Protein 4YXZ (pdb70)

Secondary structure (DSSP, 8-state):
--HHHHHHHHHHHHHHTS-HHHHHHHHHHTT--HHHHHHHHHHHHHHT--HHHHHHHHHHHT--HHHHHHHHHHHHHHT--HHHHHHHHHTTT--HHHHHHHHHHHHHHT--HHHHHHHHHHHT--HHHHHHHHHHHHHHT--HHHHHHHHHHTT--HHHHHHHHHHHHHHT--HHHHHHHHHHTT--HHHHHHHHHHHHHHT--HHHHHHHHHHTT--HHHHHHHHHHHHHHTS-HHHHHHHHHHTT--HHHHHHHHHHHHHHT--HHHHHHHHHH-

Nearest PDB structures (foldseek):
  4yxz-assembly1_A  TM=1.004E+00  e=2.578E-33  synthetic construct
  5byo-assembly2_B  TM=6.132E-01  e=1.258E-27  synthetic construct

Radius of gyration: 21.31 Å; Cα contacts (8 Å, |Δi|>4): 414; chains: 1; bounding box: 18×57×57 Å

Foldseek 3Di:
DALLLLLLLLLLCLLQVHASVVSVVVCVVLVHDSNQSNLLSLLQNLQVHHSVVSSVVCVVVVHGSNLSSLLSLLCNLQVHHSVVSVVVCVVVVHDSNLSNLLSLLCNLQVHHSVVLVVVCVVVVHGSNLSSLLSQLCNLQVHHSVVSVVVCVVVVHDSNLSSLLSLLCSLQVHHSVVLVVVCVVVPHDSNLSSLLSLLCSLQVHHSVVSVVVCVVVVHDSNLSSLLSLLCSLQVHHSVVLVVVCVVVVHDSNSSNSLSSSCNSNVHHSVVSVVVVVVD

Solvent-accessible surface area: 13073 Å² total; per-residue (Å²): 68,67,12,73,61,3,17,70,0,0,31,0,3,120,64,32,69,41,57,23,113,101,0,65,60,31,8,76,126,22,70,17,71,18,58,65,0,16,17,0,0,35,0,4,122,40,30,74,50,78,12,52,97,1,76,58,38,5,83,125,54,66,40,71,13,92,52,1,15,45,0,0,58,0,3,110,60,29,69,45,77,20,101,92,1,66,62,45,11,75,81,40,73,34,69,17,96,58,2,22,18,0,0,14,0,2,136,64,32,70,46,76,12,63,95,2,71,59,30,5,86,105,38,66,34,72,14,95,53,3,32,41,0,0,37,1,3,117,43,36,70,54,67,6,79,91,1,65,128,51,3,118,88,82,73,29,68,19,84,70,2,18,16,4,0,24,0,2,116,55,36,67,61,53,15,67,101,2,96,60,34,1,111,83,39,67,27,63,10,97,58,2,16,21,0,0,43,1,4,111,43,38,72,49,72,6,81,92,1,69,124,38,3,116,131,73,70,42,66,17,94,48,1,19,23,2,0,33,0,3,121,64,25,70,47,74,8,92,101,0,84,80,22,2,119,96,32,70,27,70,8,79,56,0,17,36,0,0,43,0,3,112,48,34,68,55,79,8,78,94,2,53,138,52,4,126,88,67

Structure (mmCIF, N/CA/C/O backbone):
data_4YXZ
#
_entry.id   4YXZ
#
_cell.length_a   41.736
_cell.length_b   72.019
_cell.length_c   86.186
_cell.angle_alpha   90.000
_cell.angle_beta   90.000
_cell.angle_gamma   90.000
#
_symmetry.space_group_name_H-M   'P 21 21 21'
#
loop_
_atom_site.group_PDB
_atom_site.id
_atom_site.type_symbol
_atom_site.label_atom_id
_atom_site.label_alt_id
_atom_site.label_comp_id
_atom_site.label_asym_id
_atom_site.label_entity_id
_atom_site.label_seq_id
_atom_site.pdbx_PDB_ins_code
_atom_site.Cartn_x
_atom_site.Cartn_y
_atom_site.Cartn_z
_atom_site.occupancy
_atom_site.B_iso_or_equiv
_atom_site.auth_seq_id
_atom_site.auth_comp_id
_atom_site.auth_asym_id
_atom_site.auth_atom_id
_atom_site.pdbx_PDB_model_num
ATOM 1 N N . ILE A 1 8 ? -14.936 -3.434 11.568 1.00 29.72 8 ILE A N 1
ATOM 2 C CA . ILE A 1 8 ? -15.124 -2.025 11.203 1.00 31.25 8 ILE A CA 1
ATOM 3 C C . ILE A 1 8 ? -15.095 -1.812 9.689 1.00 27.76 8 ILE A C 1
ATOM 4 O O . ILE A 1 8 ? -14.485 -2.590 8.965 1.00 31.27 8 ILE A O 1
ATOM 9 N N . SER A 1 9 ? -15.758 -0.755 9.215 1.00 27.34 9 SER A N 1
ATOM 10 C CA . SER A 1 9 ? -15.831 -0.461 7.768 1.00 28.14 9 SER A CA 1
ATOM 11 C C . SER A 1 9 ? -14.548 0.153 7.262 1.00 26.80 9 SER A C 1
ATOM 12 O O . SER A 1 9 ? -13.756 0.657 8.050 1.00 27.60 9 SER A O 1
ATOM 15 N N . VAL A 1 10 ? -14.350 0.128 5.949 1.00 24.37 10 VAL A N 1
ATOM 16 C CA . VAL A 1 10 ? -13.131 0.666 5.352 1.00 26.82 10 VAL A CA 1
ATOM 17 C C . VAL A 1 10 ? -12.989 2.180 5.585 1.00 30.23 10 VAL A C 1
ATOM 18 O O . VAL A 1 10 ? -11.884 2.689 5.810 1.00 31.62 10 VAL A O 1
ATOM 22 N N . GLU A 1 11 ? -14.111 2.891 5.554 1.00 31.64 11 GLU A N 1
ATOM 23 C CA . GLU A 1 11 ? -14.141 4.318 5.889 1.00 36.43 11 GLU A CA 1
ATOM 24 C C . GLU A 1 11 ? -13.573 4.561 7.308 1.00 28.41 11 GLU A C 1
ATOM 25 O O . GLU A 1 11 ? -12.677 5.393 7.511 1.00 26.06 11 GLU A O 1
ATOM 31 N N . GLU A 1 12 ? -14.104 3.820 8.273 1.00 25.66 12 GLU A N 1
ATOM 32 C CA . GLU A 1 12 ? -13.554 3.771 9.624 1.00 27.25 12 GLU A CA 1
ATOM 33 C C . GLU A 1 12 ? -12.051 3.526 9.656 1.00 21.78 12 GLU A C 1
ATOM 34 O O . GLU A 1 12 ? -11.306 4.238 10.324 1.00 24.44 12 GLU A O 1
ATOM 40 N N . LEU A 1 13 ? -11.615 2.493 8.955 1.00 22.37 13 LEU A N 1
ATOM 41 C CA . LEU A 1 13 ? -10.212 2.139 8.955 1.00 26.37 13 LEU A CA 1
ATOM 42 C C . LEU A 1 13 ? -9.376 3.310 8.473 1.00 24.59 13 LEU A C 1
ATOM 43 O O . LEU A 1 13 ? -8.305 3.587 9.013 1.00 20.97 13 LEU A O 1
ATOM 48 N N . LEU A 1 14 ? -9.900 4.009 7.474 1.00 21.65 14 LEU A N 1
ATOM 49 C CA . LEU A 1 14 ? -9.231 5.179 6.945 1.00 22.60 14 LEU A CA 1
ATOM 50 C C . LEU A 1 14 ? -9.109 6.262 8.014 1.00 23.58 14 LEU A C 1
ATOM 51 O O . LEU A 1 14 ? -8.019 6.740 8.273 1.00 25.10 14 LEU A O 1
ATOM 56 N N . LYS A 1 15 ? -10.227 6.653 8.614 1.00 22.49 15 LYS A N 1
ATOM 57 C CA . LYS A 1 15 ? -10.212 7.661 9.667 1.00 24.74 15 LYS A CA 1
ATOM 58 C C . LYS A 1 15 ? -9.172 7.301 10.733 1.00 27.99 15 LYS A C 1
ATOM 59 O O . LYS A 1 15 ? -8.358 8.120 11.152 1.00 24.74 15 LYS A O 1
ATOM 65 N N . LEU A 1 16 ? -9.215 6.043 11.148 1.00 28.31 16 LEU A N 1
ATOM 66 C CA . LEU A 1 16 ? -8.337 5.524 12.175 1.00 26.38 16 LEU A CA 1
ATOM 67 C C . LEU A 1 16 ? -6.877 5.701 11.768 1.00 26.20 16 LEU A C 1
ATOM 68 O O . LEU A 1 16 ? -6.127 6.373 12.458 1.00 27.93 16 LEU A O 1
ATOM 73 N N . ALA A 1 17 ? -6.495 5.113 10.639 1.00 20.72 17 ALA A N 1
ATOM 74 C CA . ALA A 1 17 ? -5.178 5.325 10.045 1.00 23.94 17 ALA A CA 1
ATOM 75 C C . ALA A 1 17 ? -4.752 6.801 9.960 1.00 27.06 17 ALA A C 1
ATOM 76 O O . ALA A 1 17 ? -3.652 7.149 10.395 1.00 31.82 17 ALA A O 1
ATOM 78 N N . LYS A 1 18 ? -5.594 7.672 9.409 1.00 20.44 18 LYS A N 1
ATOM 79 C CA . LYS A 1 18 ? -5.202 9.068 9.302 1.00 27.86 18 LYS A CA 1
ATOM 80 C C . LYS A 1 18 ? -4.964 9.656 10.703 1.00 26.55 18 LYS A C 1
ATOM 81 O O . LYS A 1 18 ? -4.050 10.449 10.913 1.00 27.82 18 LYS A O 1
ATOM 85 N N . ALA A 1 19 ? -5.752 9.216 11.671 1.00 22.64 19 ALA A N 1
ATOM 86 C CA . ALA A 1 19 ? -5.599 9.717 13.027 1.00 32.76 19 ALA A CA 1
ATOM 87 C C . ALA A 1 19 ? -4.300 9.204 13.666 1.00 32.92 19 ALA A C 1
ATOM 88 O O . ALA A 1 19 ? -3.634 9.939 14.375 1.00 27.98 19 ALA A O 1
ATOM 90 N N . ALA A 1 20 ? -3.945 7.950 13.402 1.00 30.87 20 ALA A N 1
ATOM 91 C CA . ALA A 1 20 ? -2.689 7.387 13.876 1.00 27.25 20 ALA A CA 1
ATOM 92 C C . ALA A 1 20 ? -1.550 8.226 13.342 1.00 30.15 20 ALA A C 1
ATOM 93 O O . ALA A 1 20 ? -0.701 8.715 14.097 1.00 32.92 20 ALA A O 1
ATOM 95 N N . TYR A 1 21 ? -1.558 8.384 12.024 1.00 27.62 21 TYR A N 1
ATOM 96 C CA . TYR A 1 21 ? -0.538 9.122 11.313 1.00 27.09 21 TYR A CA 1
ATOM 97 C C . TYR A 1 21 ? -0.355 10.513 11.934 1.00 34.18 21 TYR A C 1
ATOM 98 O O . TYR A 1 21 ? 0.745 10.854 12.363 1.00 32.85 21 TYR A O 1
ATOM 107 N N . TYR A 1 22 ? -1.430 11.299 12.025 1.00 34.02 22 TYR A N 1
ATOM 108 C CA . TYR A 1 22 ? -1.317 12.658 12.582 1.00 33.37 22 TYR A CA 1
ATOM 109 C C . TYR A 1 22 ? -1.011 12.705 14.089 1.00 35.18 22 TYR A C 1
ATOM 110 O O . TYR A 1 22 ? -0.378 13.650 14.575 1.00 33.06 22 TYR A O 1
ATOM 119 N N . SER A 1 23 ? -1.478 11.695 14.817 1.00 30.70 23 SER A N 1
ATOM 120 C CA . SER A 1 23 ? -1.221 11.557 16.241 1.00 27.56 23 SER A CA 1
ATOM 121 C C . SER A 1 23 ? 0.235 11.252 16.494 1.00 34.81 23 SER A C 1
ATOM 122 O O . SER A 1 23 ? 0.824 11.731 17.460 1.00 33.96 23 SER A O 1
ATOM 125 N N . GLY A 1 24 ? 0.803 10.410 15.639 1.00 30.51 24 GLY A N 1
ATOM 126 C CA . GLY A 1 24 ? 2.137 9.903 15.880 1.00 33.43 24 GLY A CA 1
ATOM 127 C C . GLY A 1 24 ? 2.098 8.572 16.601 1.00 34.11 24 GLY A C 1
ATOM 128 O O . GLY A 1 24 ? 3.054 8.189 17.264 1.00 40.02 24 GLY A O 1
ATOM 129 N N . THR A 1 25 ? 0.994 7.847 16.440 1.00 34.41 25 THR A N 1
ATOM 130 C CA . THR A 1 25 ? 0.789 6.606 17.172 1.00 30.33 25 THR A CA 1
ATOM 131 C C . THR A 1 25 ? 0.573 5.406 16.266 1.00 30.39 25 THR A C 1
ATOM 132 O O . THR A 1 25 ? 0.276 5.550 15.076 1.00 35.64 25 THR A O 1
ATOM 136 N N . THR A 1 26 ? 0.741 4.226 16.848 1.00 29.83 26 THR A N 1
ATOM 137 C CA . THR A 1 26 ? 0.229 2.985 16.282 1.00 36.12 26 THR A CA 1
ATOM 138 C C . THR A 1 26 ? -1.281 3.086 16.169 1.00 30.94 26 THR A C 1
ATOM 139 O O . THR A 1 26 ? -1.906 3.792 16.954 1.00 32.15 26 THR A O 1
ATOM 141 N N . VAL A 1 27 ? -1.858 2.390 15.193 1.00 30.87 27 VAL A N 1
ATOM 142 C CA . VAL A 1 27 ? -3.313 2.305 15.051 1.00 31.94 27 VAL A CA 1
ATOM 143 C C . VAL A 1 27 ? -3.982 1.888 16.369 1.00 34.01 27 VAL A C 1
ATOM 144 O O . VAL A 1 27 ? -4.948 2.510 16.843 1.00 32.52 27 VAL A O 1
ATOM 148 N N . GLU A 1 28 ? -3.440 0.827 16.959 1.00 41.21 28 GLU A N 1
ATOM 149 C CA . GLU A 1 28 ? -3.894 0.334 18.256 1.00 40.67 28 GLU A CA 1
ATOM 150 C C . GLU A 1 28 ? -3.888 1.459 19.289 1.00 39.41 28 GLU A C 1
ATOM 151 O O . GLU A 1 28 ? -4.858 1.673 20.040 1.00 37.66 28 GLU A O 1
ATOM 157 N N . GLU A 1 29 ? -2.780 2.188 19.307 1.00 35.22 29 GLU A N 1
ATOM 158 C CA . GLU A 1 29 ? -2.612 3.246 20.273 1.00 37.95 29 GLU A CA 1
ATOM 159 C C . GLU A 1 29 ? -3.569 4.383 19.985 1.00 35.62 29 GLU A C 1
ATOM 160 O O . GLU A 1 29 ? -4.043 5.026 20.907 1.00 36.62 29 GLU A O 1
ATOM 166 N N . ALA A 1 30 ? -3.871 4.612 18.713 1.00 31.38 30 ALA A N 1
ATOM 167 C CA . ALA A 1 30 ? -4.887 5.588 18.347 1.00 30.65 30 ALA A CA 1
ATOM 168 C C . ALA A 1 30 ? -6.215 5.221 19.013 1.00 36.09 30 ALA A C 1
ATOM 169 O O . ALA A 1 30 ? -6.907 6.076 19.593 1.00 29.16 30 ALA A O 1
ATOM 171 N N . TYR A 1 31 ? -6.571 3.941 18.942 1.00 37.20 31 TYR A N 1
ATOM 172 C CA . TYR A 1 31 ? -7.796 3.502 19.606 1.00 36.92 31 TYR A CA 1
ATOM 173 C C . TYR A 1 31 ? -7.735 3.774 21.118 1.00 35.75 31 TYR A C 1
ATOM 174 O O . TYR A 1 31 ? -8.657 4.355 21.714 1.00 32.79 31 TYR A O 1
ATOM 183 N N . LYS A 1 32 ? -6.621 3.386 21.724 1.00 37.54 32 LYS A N 1
ATOM 184 C CA . LYS A 1 32 ? -6.444 3.582 23.154 1.00 32.70 32 LYS A CA 1
ATOM 185 C C . LYS A 1 32 ? -6.568 5.057 23.541 1.00 39.21 32 LYS A C 1
ATOM 186 O O . LYS A 1 32 ? -7.163 5.394 24.564 1.00 40.20 32 LYS A O 1
ATOM 188 N N . LEU A 1 33 ? -6.012 5.936 22.715 1.00 37.00 33 LEU A N 1
ATOM 189 C CA . LEU A 1 33 ? -6.061 7.367 22.969 1.00 32.04 33 LEU A CA 1
ATOM 190 C C . LEU A 1 33 ? -7.491 7.865 22.858 1.00 38.56 33 LEU A C 1
ATOM 191 O O . LEU A 1 33 ? -7.902 8.748 23.604 1.00 37.13 33 LEU A O 1
ATOM 196 N N . ALA A 1 34 ? -8.250 7.297 21.927 1.00 37.61 34 ALA A N 1
ATOM 197 C CA . ALA A 1 34 ? -9.647 7.682 21.809 1.00 42.14 34 ALA A CA 1
ATOM 198 C C . ALA A 1 34 ? -10.378 7.278 23.080 1.00 43.80 34 ALA A C 1
ATOM 199 O O . ALA A 1 34 ? -11.293 7.970 23.530 1.00 44.62 34 ALA A O 1
ATOM 201 N N . LEU A 1 35 ? -9.969 6.152 23.659 1.00 42.77 35 LEU A N 1
ATOM 202 C CA . LEU A 1 35 ? -10.558 5.706 24.915 1.00 40.08 35 LEU A CA 1
ATOM 203 C C . LEU A 1 35 ? -10.218 6.697 26.029 1.00 48.35 35 LEU A C 1
ATOM 204 O O . LEU A 1 35 ? -11.113 7.240 26.679 1.00 43.37 35 LEU A O 1
ATOM 206 N N . LYS A 1 36 ? -8.918 6.938 26.217 1.00 44.36 36 LYS A N 1
ATOM 207 C CA . LYS A 1 36 ? -8.406 7.806 27.267 1.00 37.68 36 LYS A CA 1
ATOM 208 C C . LYS A 1 36 ? -9.085 9.171 27.285 1.00 42.29 36 LYS A C 1
ATOM 209 O O . LYS A 1 36 ? -9.373 9.705 28.353 1.00 47.60 36 LYS A O 1
ATOM 213 N N . LEU A 1 37 ? -9.356 9.727 26.108 1.00 45.59 37 LEU A N 1
ATOM 214 C CA . LEU A 1 37 ? -10.010 11.033 26.013 1.00 38.57 37 LEU A CA 1
ATOM 215 C C . LEU A 1 37 ? -11.526 10.896 25.944 1.00 38.86 37 LEU A C 1
ATOM 216 O O . LEU A 1 37 ? -12.242 11.896 25.904 1.00 39.50 37 LEU A O 1
ATOM 221 N N . GLY A 1 38 ? -12.010 9.654 25.935 1.00 39.09 38 GLY A N 1
ATOM 222 C CA . GLY A 1 38 ? -13.430 9.381 25.769 1.00 40.78 38 GLY A CA 1
ATOM 223 C C . GLY A 1 38 ? -14.023 9.969 24.497 1.00 44.73 38 GLY A C 1
ATOM 224 O O . GLY A 1 38 ? -15.202 10.319 24.451 1.00 44.11 38 GLY A O 1
ATOM 225 N N . ILE A 1 39 ? -13.206 10.078 23.454 1.00 48.62 39 ILE A N 1
ATOM 226 C CA . ILE A 1 39 ? -13.637 10.714 22.213 1.00 48.30 39 ILE A CA 1
ATOM 227 C C . ILE A 1 39 ? -13.923 9.671 21.129 1.00 44.50 39 ILE A C 1
ATOM 228 O O . ILE A 1 39 ? -13.420 8.551 21.202 1.00 46.10 39 ILE A O 1
ATOM 230 N N . SER A 1 40 ? -14.731 10.037 20.133 1.00 47.79 40 SER A N 1
ATOM 231 C CA . SER A 1 40 ? -14.953 9.171 18.966 1.00 45.73 40 SER A CA 1
ATOM 232 C C . SER A 1 40 ? -13.734 9.212 18.014 1.00 44.48 40 SER A C 1
ATOM 233 O O . SER A 1 40 ? -12.749 9.905 18.292 1.00 44.39 40 SER A O 1
ATOM 236 N N . VAL A 1 41 ? -13.782 8.466 16.908 1.00 40.32 41 VAL A N 1
ATOM 237 C CA . VAL A 1 41 ? -12.602 8.332 16.044 1.00 32.72 41 VAL A CA 1
ATOM 238 C C . VAL A 1 41 ? -12.494 9.517 15.098 1.00 34.78 41 VAL A C 1
ATOM 239 O O . VAL A 1 41 ? -11.391 10.005 14.850 1.00 33.14 41 VAL A O 1
ATOM 243 N N . GLU A 1 42 ? -13.636 9.978 14.583 1.00 35.13 42 GLU A N 1
ATOM 244 C CA . GLU A 1 42 ? -13.707 11.224 13.812 1.00 35.31 42 GLU A CA 1
ATOM 245 C C . GLU A 1 42 ? -13.169 12.351 14.684 1.00 33.59 42 GLU A C 1
ATOM 246 O O . GLU A 1 42 ? -12.373 13.200 14.247 1.00 33.97 42 GLU A O 1
ATOM 248 N N . GLU A 1 43 ? -13.587 12.313 15.941 1.00 31.48 43 GLU A N 1
ATOM 249 C CA . GLU A 1 43 ? -13.187 13.309 16.919 1.00 38.32 43 GLU A CA 1
ATOM 250 C C . GLU A 1 43 ? -11.686 13.346 17.033 1.00 30.50 43 GLU A C 1
ATOM 251 O O . GLU A 1 43 ? -11.047 14.370 16.823 1.00 32.92 43 GLU A O 1
ATOM 257 N N . LEU A 1 44 ? -11.141 12.194 17.368 1.00 31.03 44 LEU A N 1
ATOM 258 C CA . LEU A 1 44 ? -9.722 12.026 17.517 1.00 30.30 44 LEU A CA 1
ATOM 259 C C . LEU A 1 44 ? -8.970 12.514 16.283 1.00 29.20 44 LEU A C 1
ATOM 260 O O . LEU A 1 44 ? -7.972 13.205 16.415 1.00 29.14 44 LEU A O 1
ATOM 265 N N . LEU A 1 45 ? -9.447 12.174 15.088 1.00 27.36 45 LEU A N 1
ATOM 266 C CA . LEU A 1 45 ? -8.759 12.613 13.872 1.00 29.11 45 LEU A CA 1
ATOM 267 C C . LEU A 1 45 ? -8.672 14.137 13.825 1.00 32.02 45 LEU A C 1
ATOM 268 O O . LEU A 1 45 ? -7.575 14.699 13.701 1.00 31.91 45 LEU A O 1
ATOM 273 N N . LYS A 1 46 ? -9.827 14.795 13.955 1.00 29.19 46 LYS A N 1
ATOM 274 C CA . LYS A 1 46 ? -9.876 16.252 13.883 1.00 27.95 46 LYS A CA 1
ATOM 275 C C . LYS A 1 46 ? -8.953 16.862 14.931 1.00 28.70 46 LYS A C 1
ATOM 276 O O . LYS A 1 46 ? -8.233 17.836 14.675 1.00 27.93 46 LYS A O 1
ATOM 278 N N . LEU A 1 47 ? -8.951 16.251 16.107 1.00 25.18 47 LEU A N 1
ATOM 279 C CA . LEU A 1 47 ? -8.154 16.731 17.214 1.00 21.77 47 LEU A CA 1
ATOM 280 C C . LEU A 1 47 ? -6.644 16.555 16.919 1.00 25.36 47 LEU A C 1
ATOM 281 O O . LEU A 1 47 ? -5.817 17.420 17.227 1.00 24.31 47 LEU A O 1
ATOM 286 N N . ALA A 1 48 ? -6.300 15.445 16.280 1.00 26.35 48 ALA A N 1
ATOM 287 C CA . ALA A 1 48 ? -4.921 15.150 15.953 1.00 26.27 48 ALA A CA 1
ATOM 288 C C . ALA A 1 48 ? -4.413 16.113 14.876 1.00 30.41 48 ALA A C 1
ATOM 289 O O . ALA A 1 48 ? -3.274 16.575 14.943 1.00 30.69 48 ALA A O 1
ATOM 291 N N . GLU A 1 49 ? -5.254 16.440 13.898 1.00 26.34 49 GLU A N 1
ATOM 292 C CA . GLU A 1 49 ? -4.856 17.448 12.925 1.00 28.69 49 GLU A CA 1
ATOM 293 C C . GLU A 1 49 ? -4.688 18.805 13.609 1.00 31.16 49 GLU A C 1
ATOM 294 O O . GLU A 1 49 ? -3.747 19.547 13.310 1.00 28.41 49 GLU A O 1
ATOM 300 N N . ALA A 1 50 ? -5.593 19.120 14.536 1.00 28.57 50 ALA A N 1
ATOM 301 C CA . ALA A 1 50 ? -5.500 20.367 15.286 1.00 28.00 50 ALA A CA 1
ATOM 302 C C . ALA A 1 50 ? -4.137 20.478 15.980 1.00 30.79 50 ALA A C 1
ATOM 303 O O . ALA A 1 50 ? -3.442 21.508 15.904 1.00 24.46 50 ALA A O 1
ATOM 305 N N . ALA A 1 51 ? -3.759 19.388 16.639 1.00 28.91 51 ALA A N 1
ATOM 306 C CA . ALA A 1 51 ? -2.498 19.322 17.347 1.00 30.66 51 ALA A CA 1
ATOM 307 C C . ALA A 1 51 ? -1.330 19.526 16.370 1.00 28.52 51 ALA A C 1
ATOM 308 O O . ALA A 1 51 ? -0.414 20.325 16.605 1.00 22.81 51 ALA A O 1
ATOM 310 N N . TYR A 1 52 ? -1.399 18.804 15.262 1.00 28.80 52 TYR A N 1
ATOM 311 C CA . TYR A 1 52 ? -0.403 18.892 14.203 1.00 32.67 52 TYR A CA 1
ATOM 312 C C . TYR A 1 52 ? -0.157 20.317 13.709 1.00 34.29 52 TYR A C 1
ATOM 313 O O . TYR A 1 52 ? 0.975 20.785 13.685 1.00 33.79 52 TYR A O 1
ATOM 322 N N . TYR A 1 53 ? -1.229 20.986 13.298 1.00 31.59 53 TYR A N 1
ATOM 323 C CA . TYR A 1 53 ? -1.149 22.342 12.780 1.00 32.26 53 TYR A CA 1
ATOM 324 C C . TYR A 1 53 ? -0.773 23.388 13.831 1.00 35.48 53 TYR A C 1
ATOM 325 O O . TYR A 1 53 ? -0.235 24.440 13.491 1.00 33.55 53 TYR A O 1
ATOM 334 N N . SER A 1 54 ? -1.088 23.133 15.099 1.00 30.48 54 SER A N 1
ATOM 335 C CA . SER A 1 54 ? -0.842 24.152 16.112 1.00 28.38 54 SER A CA 1
ATOM 336 C C . SER A 1 54 ? 0.391 23.884 16.956 1.00 28.05 54 SER A C 1
ATOM 337 O O . SER A 1 54 ? 0.676 24.619 17.886 1.00 31.76 54 SER A O 1
ATOM 340 N N . GLY A 1 55 ? 1.109 22.816 16.653 1.00 34.21 55 GLY A N 1
ATOM 341 C CA . GLY A 1 55 ? 2.348 22.530 17.348 1.00 28.16 55 GLY A CA 1
ATOM 342 C C . GLY A 1 55 ? 2.221 21.745 18.638 1.00 32.28 55 GLY A C 1
ATOM 343 O O . GLY A 1 55 ? 3.195 21.629 19.379 1.00 41.26 55 GLY A O 1
ATOM 344 N N . THR A 1 56 ? 1.050 21.183 18.916 1.00 31.38 56 THR A N 1
ATOM 345 C CA . THR A 1 56 ? 0.853 20.514 20.203 1.00 26.86 56 THR A CA 1
ATOM 346 C C . THR A 1 56 ? 0.625 19.008 20.118 1.00 30.28 56 THR A C 1
ATOM 347 O O . THR A 1 56 ? 0.481 18.432 19.036 1.00 32.98 56 THR A O 1
ATOM 351 N N . THR A 1 57 ? 0.642 18.383 21.289 1.00 29.11 57 THR A N 1
ATOM 352 C CA . THR A 1 57 ? 0.232 16.997 21.480 1.00 28.15 57 THR A CA 1
ATOM 353 C C . THR A 1 57 ? -1.289 16.934 21.426 1.00 29.79 57 THR A C 1
ATOM 354 O O . THR A 1 57 ? -1.951 17.956 21.677 1.00 28.59 57 THR A O 1
ATOM 358 N N . VAL A 1 58 ? -1.844 15.759 21.107 1.00 21.21 58 VAL A N 1
ATOM 359 C CA . VAL A 1 58 ? -3.284 15.643 20.929 1.00 20.70 58 VAL A CA 1
ATOM 360 C C . VAL A 1 58 ? -3.977 15.904 22.253 1.00 25.66 58 VAL A C 1
ATOM 361 O O . VAL A 1 58 ? -4.997 16.591 22.306 1.00 26.57 58 VAL A O 1
ATOM 363 N N . GLU A 1 59 ? -3.399 15.376 23.327 1.00 26.81 59 GLU A N 1
ATOM 364 C CA . GLU A 1 59 ? -3.986 15.528 24.649 1.00 30.40 59 GLU A CA 1
ATOM 365 C C . GLU A 1 59 ? -4.113 17.015 24.985 1.00 35.03 59 GLU A C 1
ATOM 366 O O . GLU A 1 59 ? -5.131 17.464 25.530 1.00 34.23 59 GLU A O 1
ATOM 368 N N . GLU A 1 60 ? -3.071 17.768 24.625 1.00 33.34 60 GLU A N 1
ATOM 369 C CA . GLU A 1 60 ? -3.012 19.206 24.851 1.00 30.41 60 GLU A CA 1
ATOM 370 C C . GLU A 1 60 ? -4.083 19.938 24.063 1.00 29.91 60 GLU A C 1
ATOM 371 O O . GLU A 1 60 ? -4.649 20.922 24.530 1.00 30.63 60 GLU A O 1
ATOM 377 N N . ALA A 1 61 ? -4.362 19.446 22.867 1.00 28.84 61 ALA A N 1
ATOM 378 C CA . ALA A 1 61 ? -5.322 20.090 22.000 1.00 25.48 61 ALA A CA 1
ATOM 379 C C . ALA A 1 61 ? -6.714 19.855 22.562 1.00 27.95 61 ALA A C 1
ATOM 380 O O . ALA A 1 61 ? -7.564 20.744 22.546 1.00 30.96 61 ALA A O 1
ATOM 382 N N . TYR A 1 62 ? -6.933 18.651 23.076 1.00 30.32 62 TYR A N 1
ATOM 383 C CA . TYR A 1 62 ? -8.173 18.321 23.761 1.00 30.73 62 TYR A CA 1
ATOM 384 C C . TYR A 1 62 ? -8.396 19.266 24.941 1.00 30.65 62 TYR A C 1
ATOM 385 O O . TYR A 1 62 ? -9.453 19.912 25.067 1.00 26.54 62 TYR A O 1
ATOM 394 N N . LYS A 1 63 ? -7.380 19.349 25.794 1.00 28.94 63 LYS A N 1
ATOM 395 C CA . LYS A 1 63 ? -7.453 20.200 26.978 1.00 30.97 63 LYS A CA 1
ATOM 396 C C . LYS A 1 63 ? -7.715 21.636 26.561 1.00 28.71 63 LYS A C 1
ATOM 397 O O . LYS A 1 63 ? -8.432 22.376 27.231 1.00 32.16 63 LYS A O 1
ATOM 399 N N . LEU A 1 64 ? -7.142 22.023 25.430 1.00 31.34 64 LEU A N 1
ATOM 400 C CA . LEU A 1 64 ? -7.277 23.387 24.951 1.00 27.89 64 LEU A CA 1
ATOM 401 C C . LEU A 1 64 ? -8.706 23.662 24.518 1.00 34.04 64 LEU A C 1
ATOM 402 O O . LEU A 1 64 ? -9.247 24.742 24.779 1.00 32.52 64 LEU A O 1
ATOM 407 N N . ALA A 1 65 ? -9.306 22.679 23.849 1.00 28.81 65 ALA A N 1
ATOM 408 C CA . ALA A 1 65 ? -10.671 22.828 23.377 1.00 33.77 65 ALA A CA 1
ATOM 409 C C . ALA A 1 65 ? -11.606 22.981 24.578 1.00 32.54 65 ALA A C 1
ATOM 410 O O . ALA A 1 65 ? -12.414 23.916 24.638 1.00 30.35 65 ALA A O 1
ATOM 412 N N . LEU A 1 66 ? -11.474 22.066 25.534 1.00 30.82 66 LEU A N 1
ATOM 413 C CA . LEU A 1 66 ? -12.206 22.174 26.786 1.00 31.06 66 LEU A CA 1
ATOM 414 C C . LEU A 1 66 ? -12.037 23.574 27.421 1.00 33.44 66 LEU A C 1
ATOM 415 O O . LEU A 1 66 ? -13.025 24.237 27.734 1.00 28.44 66 LEU A O 1
ATOM 418 N N . LYS A 1 67 ? -10.792 24.030 27.571 1.00 33.58 67 LYS A N 1
ATOM 419 C CA . LYS A 1 67 ? -10.510 25.275 28.294 1.00 31.01 67 LYS A CA 1
ATOM 420 C C . LYS A 1 67 ? -11.089 26.487 27.574 1.00 32.69 67 LYS A C 1
ATOM 421 O O . LYS A 1 67 ? -11.594 27.416 28.198 1.00 35.34 67 LYS A O 1
ATOM 425 N N . LEU A 1 68 ? -10.998 26.478 26.253 1.00 35.67 68 LEU A N 1
ATOM 426 C CA . LEU A 1 68 ? -11.526 27.562 25.445 1.00 32.42 68 LEU A CA 1
ATOM 427 C C . LEU A 1 68 ? -13.055 27.483 25.351 1.00 34.16 68 LEU A C 1
ATOM 428 O O . LEU A 1 68 ? -13.722 28.471 25.029 1.00 29.21 68 LEU A O 1
ATOM 433 N N . GLY A 1 69 ? -13.601 26.299 25.630 1.00 34.70 69 GLY A N 1
ATOM 434 C CA . GLY A 1 69 ? -15.036 26.072 25.549 1.00 29.49 69 GLY A CA 1
ATOM 435 C C . GLY A 1 69 ? -15.535 25.976 24.119 1.00 34.42 69 GLY A C 1
ATOM 436 O O . GLY A 1 69 ? -16.657 26.382 23.804 1.00 34.01 69 GLY A O 1
ATOM 437 N N . ILE A 1 70 ? -14.692 25.435 23.243 1.00 34.94 70 ILE A N 1
ATOM 438 C CA . ILE A 1 70 ? -15.034 25.343 21.833 1.00 32.16 70 ILE A CA 1
ATOM 439 C C . ILE A 1 70 ? -14.969 23.901 21.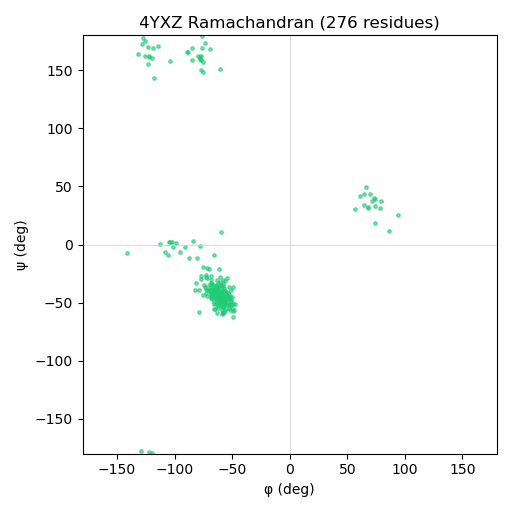321 1.00 32.70 70 ILE A C 1
ATOM 440 O O . ILE A 1 70 ? -14.267 23.060 21.892 1.00 30.15 70 ILE A O 1
ATOM 445 N N . SER A 1 71 ? -15.716 23.621 20.255 1.00 29.64 71 SER A N 1
ATOM 446 C CA . SER A 1 71 ? -15.735 22.289 19.651 1.00 27.34 71 SER A CA 1
ATOM 447 C C . SER A 1 71 ? -14.412 21.987 18.975 1.00 30.04 71 SER A C 1
ATOM 448 O O . SER A 1 71 ? -13.592 22.894 18.760 1.00 34.28 71 SER A O 1
ATOM 451 N N . VAL A 1 72 ? -14.215 20.725 18.610 1.00 26.16 72 VAL A N 1
ATOM 452 C CA . VAL A 1 72 ? -12.946 20.284 18.040 1.00 28.21 72 VAL A CA 1
ATOM 453 C C . VAL A 1 72 ? -12.827 20.717 16.583 1.00 29.78 72 VAL A C 1
ATOM 454 O O . VAL A 1 72 ? -11.718 20.920 16.064 1.00 28.55 72 VAL A O 1
ATOM 458 N N . GLU A 1 73 ? -13.971 20.873 15.928 1.00 28.02 73 GLU A N 1
ATOM 459 C CA . GLU A 1 73 ? -13.992 21.390 14.565 1.00 29.79 73 GLU A CA 1
ATOM 460 C C . GLU A 1 73 ? -13.479 22.816 14.579 1.00 25.14 73 GLU A C 1
ATOM 461 O O . GLU A 1 73 ? -12.657 23.216 13.751 1.00 26.73 73 GLU A O 1
ATOM 467 N N . GLU A 1 74 ? -13.978 23.570 15.548 1.00 22.88 74 GLU A N 1
ATOM 468 C CA . GLU A 1 74 ? -13.585 24.948 15.727 1.00 24.91 74 GLU A CA 1
ATOM 469 C C . GLU A 1 74 ? -12.091 25.049 16.064 1.00 24.96 74 GLU A C 1
ATOM 470 O O . GLU A 1 74 ? -11.371 25.851 15.470 1.00 24.21 74 GLU A O 1
ATOM 476 N N . LEU A 1 75 ? -11.617 24.222 16.993 1.00 28.06 75 LEU A N 1
ATOM 477 C CA . LEU A 1 75 ? -10.185 24.191 17.288 1.00 29.77 75 LEU A CA 1
ATOM 478 C C . LEU A 1 75 ? -9.362 23.872 16.041 1.00 25.37 75 LEU A C 1
ATOM 479 O O . LEU A 1 75 ? -8.288 24.423 15.836 1.00 26.15 75 LEU A O 1
ATOM 484 N N . LEU A 1 76 ? -9.879 22.992 15.197 1.00 24.50 76 LEU A N 1
ATOM 485 C CA . LEU A 1 76 ? -9.178 22.640 13.975 1.00 25.10 76 LEU A CA 1
ATOM 486 C C . LEU A 1 76 ? -9.073 23.837 13.047 1.00 27.00 76 LEU A C 1
ATOM 487 O O . LEU A 1 76 ? -8.015 24.111 12.498 1.00 27.46 76 LEU A O 1
ATOM 492 N N . LYS A 1 77 ? -10.180 24.547 12.868 1.00 26.17 77 LYS A N 1
ATOM 493 C CA . LYS A 1 77 ? -10.177 25.723 12.007 1.00 29.98 77 LYS A CA 1
ATOM 494 C C . LYS A 1 77 ? -9.206 26.788 12.533 1.00 28.18 77 LYS A C 1
ATOM 495 O O . LYS A 1 77 ? -8.451 27.403 11.774 1.00 24.80 77 LYS A O 1
ATOM 501 N N . LEU A 1 78 ? -9.214 26.982 13.848 1.00 30.01 78 LEU A N 1
ATOM 502 C CA . LEU A 1 78 ? -8.340 27.976 14.443 1.00 30.44 78 LEU A CA 1
ATOM 503 C C . LEU A 1 78 ? -6.899 27.582 14.176 1.00 29.10 78 LEU A C 1
ATOM 504 O O . LEU A 1 78 ? -6.127 28.357 13.621 1.00 29.46 78 LEU A O 1
ATOM 509 N N . ALA A 1 79 ? -6.570 26.347 14.538 1.00 28.52 79 ALA A N 1
ATOM 510 C CA . ALA A 1 79 ? -5.246 25.781 14.314 1.00 27.70 79 ALA A CA 1
ATOM 511 C C . ALA A 1 79 ? -4.769 25.968 12.873 1.00 29.74 79 ALA A C 1
ATOM 512 O O . ALA A 1 79 ? -3.688 26.516 12.643 1.00 30.30 79 ALA A O 1
ATOM 514 N N . LYS A 1 80 ? -5.571 25.528 11.905 1.00 26.93 80 LYS A N 1
ATOM 515 C CA . LYS A 1 80 ? -5.230 25.765 10.507 1.00 33.43 80 LYS A CA 1
ATOM 516 C C . LYS A 1 80 ? -4.983 27.255 10.222 1.00 27.97 80 LYS A C 1
ATOM 517 O O . LYS A 1 80 ? -4.013 27.597 9.548 1.00 29.34 80 LYS A O 1
ATOM 523 N N . ALA A 1 81 ? -5.829 28.137 10.759 1.00 24.08 81 ALA A N 1
ATOM 524 C CA . ALA A 1 81 ? -5.666 29.573 10.496 1.00 30.80 81 ALA A CA 1
ATOM 525 C C . ALA A 1 81 ? -4.299 30.040 10.985 1.00 29.06 81 ALA A C 1
ATOM 526 O O . ALA A 1 81 ? -3.551 30.670 10.247 1.00 25.91 81 ALA A O 1
ATOM 528 N N . ALA A 1 82 ? -3.977 29.683 12.220 1.00 27.84 82 ALA A N 1
ATOM 529 C CA . ALA A 1 82 ? -2.703 30.022 12.816 1.00 30.06 82 ALA A CA 1
ATOM 530 C C . ALA A 1 82 ? -1.570 29.518 11.931 1.00 30.94 82 ALA A C 1
ATOM 531 O O . ALA A 1 82 ? -0.624 30.251 11.630 1.00 33.09 82 ALA A O 1
ATOM 533 N N . TYR A 1 83 ? -1.692 28.271 11.492 1.00 31.01 83 TYR A N 1
ATOM 534 C CA . TYR A 1 83 ? -0.692 27.662 10.634 1.00 27.77 83 TYR A CA 1
ATOM 535 C C . TYR A 1 83 ? -0.455 28.503 9.384 1.00 32.47 83 TYR A C 1
ATOM 536 O O . TYR A 1 83 ? 0.670 28.916 9.123 1.00 37.51 83 TYR A O 1
ATOM 545 N N . TYR A 1 84 ? -1.509 28.783 8.628 1.00 31.09 84 TYR A N 1
ATOM 546 C CA . TYR A 1 84 ? -1.330 29.451 7.344 1.00 31.39 84 TYR A CA 1
ATOM 547 C C . TYR A 1 84 ? -0.960 30.909 7.494 1.00 30.98 84 TYR A C 1
ATOM 548 O O . TYR A 1 84 ? -0.315 31.475 6.622 1.00 34.62 84 TYR A O 1
ATOM 557 N N . SER A 1 85 ? -1.355 31.518 8.602 1.00 29.03 85 SER A N 1
ATOM 558 C CA . SER A 1 85 ? -1.050 32.918 8.811 1.00 24.62 85 SER A CA 1
ATOM 559 C C . SER A 1 85 ? 0.313 33.068 9.467 1.00 32.01 85 SER A C 1
ATOM 560 O O . SER A 1 85 ? 0.863 34.164 9.534 1.00 27.59 85 SER A O 1
ATOM 563 N N . GLY A 1 86 ? 0.865 31.960 9.947 1.00 31.46 86 GLY A N 1
ATOM 564 C CA . GLY A 1 86 ? 2.125 32.016 10.659 1.00 28.78 86 GLY A CA 1
ATOM 565 C C . GLY A 1 86 ? 1.999 32.694 12.009 1.00 34.65 86 GLY A C 1
ATOM 566 O O . GLY A 1 86 ? 2.847 33.503 12.388 1.00 38.02 86 GLY A O 1
ATOM 567 N N . THR A 1 87 ? 0.941 32.365 12.742 1.00 30.75 87 THR A N 1
ATOM 568 C CA . THR A 1 87 ? 0.712 32.960 14.051 1.00 31.39 87 THR A CA 1
ATOM 569 C C . THR A 1 87 ? 0.470 31.897 15.107 1.00 33.65 87 THR A C 1
ATOM 570 O O . THR A 1 87 ? 0.330 30.712 14.802 1.00 35.15 87 THR A O 1
ATOM 574 N N . THR A 1 88 ? 0.415 32.344 16.353 1.00 37.57 88 THR A N 1
ATOM 575 C CA . THR A 1 88 ? -0.007 31.514 17.465 1.00 37.69 88 THR A CA 1
ATOM 576 C C . THR A 1 88 ? -1.524 31.386 17.432 1.00 38.24 88 THR A C 1
ATOM 577 O O . THR A 1 88 ? -2.206 32.225 16.828 1.00 37.55 88 THR A O 1
ATOM 581 N N . VAL A 1 89 ? -2.047 30.344 18.074 1.00 35.32 89 VAL A N 1
ATOM 582 C CA . VAL A 1 89 ? -3.488 30.105 18.128 1.00 38.92 89 VAL A CA 1
ATOM 583 C C . VAL A 1 89 ? -4.231 31.296 18.733 1.00 36.96 89 VAL A C 1
ATOM 584 O O . VAL A 1 89 ? -5.236 31.793 18.173 1.00 41.46 89 VAL A O 1
ATOM 588 N N . GLU A 1 90 ? -3.713 31.790 19.853 1.00 37.79 90 GLU A N 1
ATOM 589 C CA . GLU A 1 90 ? -4.286 32.985 20.460 1.00 43.97 90 GLU A CA 1
ATOM 590 C C . GLU A 1 90 ? -4.170 34.178 19.509 1.00 45.89 90 GLU A C 1
ATOM 591 O O . GLU A 1 90 ? -5.121 34.957 19.364 1.00 44.24 90 GLU A O 1
ATOM 597 N N . GLU A 1 91 ? -3.021 34.309 18.845 1.00 40.91 91 GLU A N 1
ATOM 598 C CA . GLU A 1 91 ? -2.835 35.418 17.921 1.00 39.04 91 GLU A CA 1
ATOM 599 C C . GLU A 1 91 ? -3.877 35.342 16.819 1.00 37.95 91 GLU A C 1
ATOM 600 O O . GLU A 1 91 ? -4.442 36.356 16.438 1.00 40.37 91 GLU A O 1
ATOM 606 N N . ALA A 1 92 ? -4.146 34.139 16.325 1.00 38.93 92 ALA A N 1
ATOM 607 C CA . ALA A 1 92 ? -5.201 33.952 15.333 1.00 39.81 92 ALA A CA 1
ATOM 608 C C . ALA A 1 92 ? -6.537 34.483 15.861 1.00 42.38 92 ALA A C 1
ATOM 609 O O . ALA A 1 92 ? -7.307 35.113 15.120 1.00 38.52 92 ALA A O 1
ATOM 611 N N . TYR A 1 93 ? -6.811 34.243 17.146 1.00 49.10 93 TYR A N 1
ATOM 612 C CA . TYR A 1 93 ? -8.023 34.836 17.741 1.00 46.19 93 TYR A CA 1
ATOM 613 C C . TYR A 1 93 ? -8.025 36.370 17.712 1.00 43.33 93 TYR A C 1
ATOM 614 O O . TYR A 1 93 ? -8.982 37.003 17.231 1.00 38.61 93 TYR A O 1
ATOM 623 N N . LYS A 1 94 ? -6.940 36.951 18.225 1.00 44.01 94 LYS A N 1
ATOM 624 C CA . LYS A 1 94 ? -6.730 38.398 18.215 1.00 41.01 94 LYS A CA 1
ATOM 625 C C . LYS A 1 94 ? -6.829 39.015 16.811 1.00 46.47 94 LYS A C 1
ATOM 626 O O . LYS A 1 94 ? -7.206 40.182 16.666 1.00 45.25 94 LYS A O 1
ATOM 628 N N . LEU A 1 95 ? -6.493 38.231 15.785 1.00 48.06 95 LEU A N 1
ATOM 629 C CA . LEU A 1 95 ? -6.563 38.693 14.401 1.00 45.24 95 LEU A CA 1
ATOM 630 C C . LEU A 1 95 ? -7.982 38.595 13.858 1.00 42.99 95 LEU A C 1
ATOM 631 O O . LEU A 1 95 ? -8.396 39.411 13.031 1.00 46.52 95 LEU A O 1
ATOM 636 N N . ALA A 1 96 ? -8.728 37.595 14.315 1.00 41.57 96 ALA A N 1
ATOM 637 C CA . ALA A 1 96 ? -10.139 37.514 13.950 1.00 47.81 96 ALA A CA 1
ATOM 638 C C . ALA A 1 96 ? -10.916 38.643 14.644 1.00 53.44 96 ALA A C 1
ATOM 639 O O . ALA A 1 96 ? -12.018 39.024 14.216 1.00 52.20 96 ALA A O 1
ATOM 641 N N . LEU A 1 97 ? -10.335 39.171 15.721 1.00 48.96 97 LEU A N 1
ATOM 642 C CA . LEU A 1 97 ? -10.926 40.311 16.412 1.00 48.97 97 LEU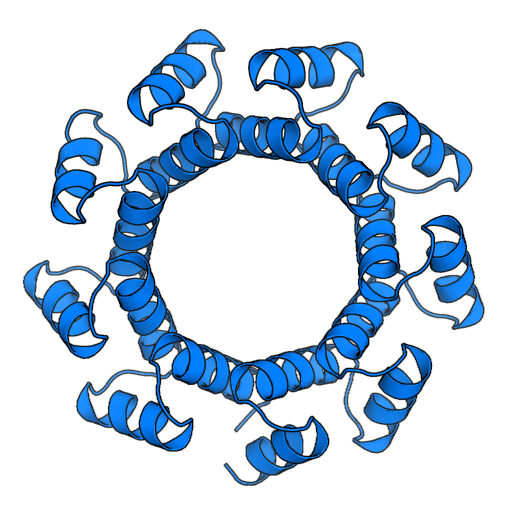 A CA 1
ATOM 643 C C . LEU A 1 97 ? -10.631 41.612 15.657 1.00 54.02 97 LEU A C 1
ATOM 644 O O . LEU A 1 97 ? -11.549 42.320 15.229 1.00 51.35 97 LEU A O 1
ATOM 646 N N . LYS A 1 98 ? -9.348 41.905 15.457 1.00 47.60 98 LYS A N 1
ATOM 647 C CA . LYS A 1 98 ? -8.931 43.135 14.797 1.00 42.84 98 LYS A CA 1
ATOM 648 C C . LYS A 1 98 ? -9.465 43.289 13.366 1.00 49.63 98 LYS A C 1
ATOM 649 O O . LYS A 1 98 ? -9.035 44.186 12.641 1.00 47.26 98 LYS A O 1
ATOM 651 N N . LEU A 1 99 ? -10.408 42.430 12.971 1.00 52.50 99 LEU A N 1
ATOM 652 C CA . LEU A 1 99 ? -10.934 42.403 11.607 1.00 48.70 99 LEU A CA 1
ATOM 653 C C . LEU A 1 99 ? -12.438 42.146 11.565 1.00 49.17 99 LEU A C 1
ATOM 654 O O . LEU A 1 99 ? -13.061 42.214 10.494 1.00 42.74 99 LEU A O 1
ATOM 659 N N . GLY A 1 100 ? -13.009 41.846 12.733 1.00 51.03 100 GLY A N 1
ATOM 660 C CA . GLY A 1 100 ? -14.437 41.591 12.865 1.00 47.26 100 GLY A CA 1
ATOM 661 C C . GLY A 1 100 ? -14.874 40.405 12.030 1.00 53.77 100 GLY A C 1
ATOM 662 O O . GLY A 1 100 ? -15.932 40.414 11.397 1.00 53.56 100 GLY A O 1
ATOM 663 N N . ILE A 1 101 ? -14.051 39.362 12.061 1.00 52.45 101 ILE A N 1
ATOM 664 C CA . ILE A 1 101 ? -14.124 38.281 11.094 1.00 41.13 101 ILE A CA 1
ATOM 665 C C . ILE A 1 101 ? -14.450 36.961 11.790 1.00 45.11 101 ILE A C 1
ATOM 666 O O . ILE A 1 101 ? -14.005 36.738 12.916 1.00 45.83 101 ILE A O 1
ATOM 671 N N . SER A 1 102 ? -15.252 36.109 11.139 1.00 47.26 102 SER A N 1
ATOM 672 C CA . SER A 1 102 ? -15.551 34.769 11.660 1.00 41.31 102 SER A CA 1
ATOM 673 C C . SER A 1 102 ? -14.330 33.867 11.445 1.00 42.76 102 SER A C 1
ATOM 674 O O . SER A 1 102 ? -13.598 34.063 10.479 1.00 39.70 102 SER A O 1
ATOM 677 N N . VAL A 1 103 ? -14.102 32.901 12.338 1.00 39.18 103 VAL A N 1
ATOM 678 C CA . VAL A 1 103 ? -12.89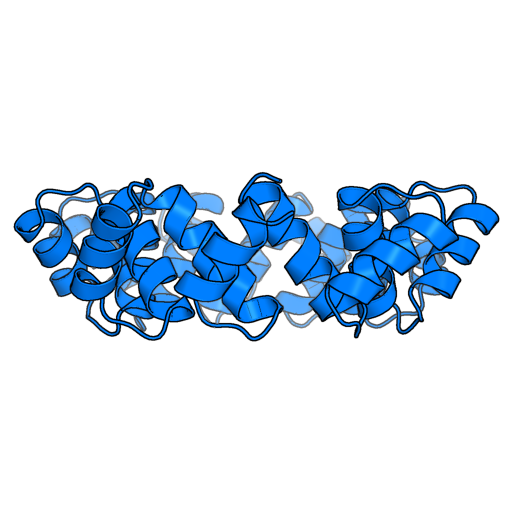6 32.058 12.270 1.00 32.08 103 VAL A CA 1
ATOM 679 C C . VAL A 1 103 ? -12.831 31.293 10.946 1.00 34.21 103 VAL A C 1
ATOM 680 O O . VAL A 1 103 ? -11.750 31.097 10.378 1.00 32.69 103 VAL A O 1
ATOM 684 N N . GLU A 1 104 ? -13.991 30.887 10.442 1.00 35.13 104 GLU A N 1
ATOM 685 C CA . GLU A 1 104 ? -14.068 30.260 9.130 1.00 39.70 104 GLU A CA 1
ATOM 686 C C . GLU A 1 104 ? -13.496 31.226 8.085 1.00 37.23 104 GLU A C 1
ATOM 687 O O . GLU A 1 104 ? -12.689 30.847 7.222 1.00 34.12 104 GLU A O 1
ATOM 693 N N . GLU A 1 105 ? -13.880 32.492 8.217 1.00 38.43 105 GLU A N 1
ATOM 694 C CA . GLU A 1 105 ? -13.493 33.519 7.265 1.00 36.81 105 GLU A CA 1
ATOM 695 C C . GLU A 1 105 ? -11.993 33.776 7.350 1.00 32.64 105 GLU A C 1
ATOM 696 O O . GLU A 1 105 ? -11.300 33.871 6.333 1.00 30.25 105 GLU A O 1
ATOM 702 N N . LEU A 1 106 ? -11.504 33.874 8.579 1.00 31.88 106 LEU A N 1
ATOM 703 C CA . LEU A 1 106 ? -10.086 34.008 8.848 1.00 29.58 106 LEU A CA 1
ATOM 704 C C . LEU A 1 106 ? -9.266 32.861 8.219 1.00 32.32 106 LEU A C 1
ATOM 705 O O . LEU A 1 106 ? -8.211 33.087 7.649 1.00 30.95 106 LEU A O 1
ATOM 710 N N . LEU A 1 107 ? -9.759 31.632 8.319 1.00 30.17 107 LEU A N 1
ATOM 711 C CA . LEU A 1 107 ? -9.075 30.497 7.714 1.00 29.86 107 LEU A CA 1
ATOM 712 C C . LEU A 1 107 ? -8.997 30.640 6.191 1.00 32.84 107 LEU A C 1
ATOM 713 O O . LEU A 1 107 ? -7.927 30.474 5.590 1.00 29.97 107 LEU A O 1
ATOM 718 N N . LYS A 1 108 ? -10.134 30.942 5.573 1.00 29.00 108 LYS A N 1
ATOM 719 C CA . LYS A 1 108 ? -10.163 31.127 4.126 1.00 28.67 108 LYS A CA 1
ATOM 720 C C . LYS A 1 108 ? -9.169 32.221 3.688 1.00 29.41 108 LYS A C 1
ATOM 721 O O . LYS A 1 108 ? -8.444 32.083 2.682 1.00 29.03 108 LYS A O 1
ATOM 723 N N . LEU A 1 109 ? -9.123 33.282 4.488 1.00 26.25 109 LEU A N 1
ATOM 724 C CA . LEU A 1 109 ? -8.242 34.423 4.286 1.00 26.35 109 LEU A CA 1
ATOM 725 C C . LEU A 1 109 ? -6.765 34.083 4.440 1.00 31.56 109 LEU A C 1
ATOM 726 O O . LEU A 1 109 ? -5.924 34.526 3.659 1.00 35.04 109 LEU A O 1
ATOM 731 N N . ALA A 1 110 ? -6.460 33.303 5.463 1.00 31.11 110 ALA A N 1
ATOM 732 C CA . ALA A 1 110 ? -5.099 32.919 5.768 1.00 32.59 110 ALA A CA 1
ATOM 733 C C . ALA A 1 110 ? -4.580 31.997 4.681 1.00 32.39 110 ALA A C 1
ATOM 734 O O . ALA A 1 110 ? -3.455 32.162 4.209 1.00 30.63 110 ALA A O 1
ATOM 736 N N . LYS A 1 111 ? -5.409 31.041 4.264 1.00 30.84 111 LYS A N 1
ATOM 737 C CA . LYS A 1 111 ? -5.025 30.183 3.143 1.00 32.19 111 LYS A CA 1
ATOM 738 C C . LYS A 1 111 ? -4.798 31.046 1.902 1.00 30.78 111 LYS A C 1
ATOM 739 O O . LYS A 1 111 ? -3.830 30.834 1.157 1.00 31.14 111 LYS A O 1
ATOM 741 N N . ALA A 1 112 ? -5.664 32.042 1.702 1.00 29.09 112 ALA A N 1
ATOM 742 C CA . ALA A 1 112 ? -5.509 32.958 0.565 1.00 33.48 112 ALA A CA 1
ATOM 743 C C . ALA A 1 112 ? -4.136 33.663 0.585 1.00 32.18 112 ALA A C 1
ATOM 744 O O . ALA A 1 112 ? -3.385 33.615 -0.392 1.00 29.44 112 ALA A O 1
ATOM 746 N N . ALA A 1 113 ? -3.810 34.293 1.712 1.00 33.36 113 ALA A N 1
ATOM 747 C CA . ALA A 1 113 ? -2.504 34.914 1.895 1.00 35.55 113 ALA A CA 1
ATOM 748 C C . ALA A 1 113 ? -1.361 33.926 1.588 1.00 32.52 113 ALA A C 1
ATOM 749 O O . ALA A 1 113 ? -0.409 34.257 0.877 1.00 25.80 113 ALA A O 1
ATOM 751 N N . TYR A 1 114 ? -1.488 32.714 2.120 1.00 29.93 114 TYR A N 1
ATOM 752 C CA . TYR A 1 114 ? -0.481 31.673 1.963 1.00 29.73 114 TYR A CA 1
ATOM 753 C C . TYR A 1 114 ? -0.212 31.340 0.502 1.00 34.23 114 TYR A C 1
ATOM 754 O O . TYR A 1 114 ? 0.916 31.446 0.037 1.00 36.25 114 TYR A O 1
ATOM 763 N N . TYR A 1 115 ? -1.252 30.926 -0.211 1.00 32.09 115 TYR A N 1
ATOM 764 C CA . TYR A 1 115 ? -1.145 30.655 -1.637 1.00 29.05 115 TYR A CA 1
ATOM 765 C C . TYR A 1 115 ? -0.672 31.850 -2.445 1.00 31.69 115 TYR A C 1
ATOM 766 O O . TYR A 1 115 ? -0.069 31.687 -3.504 1.00 33.94 115 TYR A O 1
ATOM 775 N N . SER A 1 116 ? -0.983 33.060 -2.000 1.00 27.82 116 SER A N 1
ATOM 776 C CA . SER A 1 116 ? -0.714 34.188 -2.881 1.00 30.27 116 SER A CA 1
ATOM 777 C C . SER A 1 116 ? 0.532 34.953 -2.442 1.00 32.26 116 SER A C 1
ATOM 778 O O . SER A 1 116 ? 0.896 35.950 -3.041 1.00 30.88 116 SER A O 1
ATOM 781 N N . GLY A 1 117 ? 1.186 34.469 -1.392 1.00 39.61 117 GLY A N 1
ATOM 782 C CA . GLY A 1 117 ? 2.382 35.111 -0.875 1.00 35.60 117 GLY A CA 1
ATOM 783 C C . GLY A 1 117 ? 2.170 36.507 -0.319 1.00 38.27 117 GLY A C 1
ATOM 784 O O . GLY A 1 117 ? 2.963 37.403 -0.585 1.00 44.25 117 GLY A O 1
ATOM 785 N N . THR A 1 118 ? 1.104 36.705 0.449 1.00 40.49 118 THR A N 1
ATOM 786 C CA . THR A 1 118 ? 0.908 37.980 1.132 1.00 38.07 118 THR A CA 1
ATOM 787 C C . THR A 1 118 ? 0.719 37.755 2.605 1.00 37.50 118 THR A C 1
ATOM 788 O O . THR A 1 118 ? 0.666 36.615 3.079 1.00 35.17 118 THR A O 1
ATOM 792 N N . THR A 1 119 ? 0.630 38.863 3.328 1.00 38.33 119 THR A N 1
ATOM 793 C CA . THR A 1 119 ? 0.195 38.833 4.715 1.00 41.42 119 THR A CA 1
ATOM 794 C C . THR A 1 119 ? -1.315 38.690 4.709 1.00 38.14 119 THR A C 1
ATOM 795 O O . THR A 1 119 ? -1.961 38.994 3.698 1.00 37.80 119 THR A O 1
ATOM 799 N N . VAL A 1 120 ? -1.882 38.238 5.822 1.00 31.03 120 VAL A N 1
ATOM 800 C CA . VAL A 1 120 ? -3.330 38.146 5.928 1.00 34.35 120 VAL A CA 1
ATOM 801 C C . VAL A 1 120 ? -3.961 39.540 5.788 1.00 40.28 120 VAL A C 1
ATOM 802 O O . VAL A 1 120 ? -4.960 39.712 5.071 1.00 41.97 120 VAL A O 1
ATOM 806 N N . GLU A 1 121 ? -3.363 40.538 6.438 1.00 32.98 121 GLU A N 1
ATOM 807 C CA . GLU A 1 121 ? -3.906 41.896 6.400 1.00 37.24 121 GLU A CA 1
ATOM 808 C C . GLU A 1 121 ? -3.920 42.438 4.962 1.00 40.24 121 GLU A C 1
ATOM 809 O O . GLU A 1 121 ? -4.867 43.114 4.536 1.00 36.31 121 GLU A O 1
ATOM 811 N N . GLU A 1 122 ? -2.865 42.120 4.219 1.00 38.55 122 GLU A N 1
ATOM 812 C CA . GLU A 1 122 ? -2.791 42.459 2.808 1.00 41.04 122 GLU A CA 1
ATOM 813 C C . GLU A 1 122 ? -3.884 41.771 2.010 1.00 38.39 122 GLU A C 1
ATOM 814 O O . GLU A 1 122 ? -4.487 42.373 1.136 1.00 35.63 122 GLU A O 1
ATOM 820 N N . ALA A 1 123 ? -4.118 40.497 2.304 1.00 39.30 123 ALA A N 1
ATOM 821 C CA . ALA A 1 123 ? -5.085 39.716 1.548 1.00 36.23 123 ALA A CA 1
ATOM 822 C C . ALA A 1 123 ? -6.481 40.284 1.759 1.00 38.33 123 ALA A C 1
ATOM 823 O O . ALA A 1 123 ? -7.291 40.349 0.826 1.00 38.98 123 ALA A O 1
ATOM 825 N N . TYR A 1 124 ? -6.742 40.707 2.992 1.00 35.54 124 TYR A N 1
ATOM 826 C CA . TYR A 1 124 ? -7.973 41.402 3.317 1.00 39.92 124 TYR A CA 1
ATOM 827 C C . TYR A 1 124 ? -8.116 42.671 2.479 1.00 38.48 124 TYR A C 1
ATOM 828 O O . TYR A 1 124 ? -9.079 42.833 1.696 1.00 37.42 124 TYR A O 1
ATOM 837 N N . LYS A 1 125 ? -7.137 43.558 2.639 1.00 37.58 125 LYS A N 1
ATOM 838 C CA . LYS A 1 125 ? -7.091 44.803 1.874 1.00 43.03 125 LYS A CA 1
ATOM 839 C C . LYS A 1 125 ? -7.295 44.572 0.369 1.00 42.78 125 LYS A C 1
ATOM 840 O O . LYS A 1 125 ? -7.949 45.372 -0.292 1.00 41.54 125 LYS A O 1
ATOM 842 N N . LEU A 1 126 ? -6.758 43.468 -0.157 1.00 40.23 126 LEU A N 1
ATOM 843 C CA . LEU A 1 126 ? -6.858 43.148 -1.586 1.00 40.10 126 LEU A CA 1
ATOM 844 C C . LEU A 1 126 ? -8.263 42.714 -1.976 1.00 41.55 126 LEU A C 1
ATOM 845 O O . LEU A 1 126 ? -8.772 43.107 -3.034 1.00 41.99 126 LEU A O 1
ATOM 850 N N . ALA A 1 127 ? -8.882 41.901 -1.129 1.00 37.17 127 ALA A N 1
ATOM 851 C CA . ALA A 1 127 ? -10.263 41.530 -1.358 1.00 39.52 127 ALA A CA 1
ATOM 852 C C . ALA A 1 127 ? -11.111 42.803 -1.440 1.00 42.00 127 ALA A C 1
ATOM 853 O O . ALA A 1 127 ? -11.979 42.935 -2.318 1.00 34.42 127 ALA A O 1
ATOM 855 N N . LEU A 1 128 ? -10.833 43.750 -0.544 1.00 42.37 128 LEU A N 1
ATOM 856 C CA . LEU A 1 128 ? -11.586 45.004 -0.529 1.00 39.32 128 LEU A CA 1
ATOM 857 C C . LEU A 1 128 ? -11.295 45.849 -1.777 1.00 41.97 128 LEU A C 1
ATOM 858 O O . LEU A 1 128 ? -12.214 46.398 -2.383 1.00 40.51 128 LEU A O 1
ATOM 861 N N . LYS A 1 129 ? -10.027 45.940 -2.167 1.00 40.48 129 LYS A N 1
ATOM 862 C CA . LYS A 1 129 ? -9.639 46.702 -3.351 1.00 37.10 129 LYS A CA 1
ATOM 863 C C . LYS A 1 129 ? -10.333 46.170 -4.615 1.00 42.89 129 LYS A C 1
ATOM 864 O O . LYS A 1 129 ? -11.043 46.906 -5.299 1.00 44.47 129 LYS A O 1
ATOM 867 N N . LEU A 1 130 ? -10.149 44.885 -4.903 1.00 41.42 130 LEU A N 1
ATOM 868 C CA . LEU A 1 130 ? -10.780 44.262 -6.064 1.00 35.57 130 LEU A CA 1
ATOM 869 C C . LEU A 1 130 ? -12.307 44.282 -6.035 1.00 38.96 130 LEU A C 1
ATOM 870 O O . LEU A 1 130 ? -12.935 44.151 -7.084 1.00 45.77 130 LEU A O 1
ATOM 875 N N . GLY A 1 131 ? -12.902 44.435 -4.853 1.00 36.22 131 GLY A N 1
ATOM 876 C CA . GLY A 1 131 ? -14.351 44.398 -4.709 1.00 36.17 131 GLY A CA 1
ATOM 877 C C . GLY A 1 131 ? -14.933 42.985 -4.704 1.00 40.17 131 GLY A C 1
ATOM 878 O O . GLY A 1 131 ? -16.017 42.733 -5.240 1.00 39.67 131 GLY A O 1
ATOM 879 N N . ILE A 1 132 ? -14.213 42.053 -4.088 1.00 40.08 132 ILE A N 1
ATOM 880 C CA . ILE A 1 132 ? -14.588 40.648 -4.149 1.00 31.95 132 ILE A CA 1
ATOM 881 C C . ILE A 1 132 ? -14.727 40.026 -2.764 1.00 35.29 132 ILE A C 1
ATOM 882 O O . ILE A 1 132 ? -14.222 40.567 -1.764 1.00 35.90 132 ILE A O 1
ATOM 887 N N . SER A 1 133 ? -15.415 38.887 -2.709 1.00 29.12 133 SER A N 1
ATOM 888 C CA . SER A 1 133 ? -15.608 38.189 -1.442 1.00 30.59 133 SER A CA 1
ATOM 889 C C . SER A 1 133 ? -14.336 37.443 -1.089 1.00 31.66 133 SER A C 1
ATOM 890 O O . SER A 1 133 ? -13.501 37.196 -1.958 1.00 36.44 133 SER A O 1
ATOM 893 N N . VAL A 1 134 ? -14.193 37.083 0.179 1.00 27.64 134 VAL A N 1
ATOM 894 C CA . VAL A 1 134 ? -13.025 36.338 0.654 1.00 34.37 134 VAL A CA 1
ATOM 895 C C . VAL A 1 134 ? -12.858 34.980 -0.044 1.00 36.02 134 VAL A C 1
ATOM 896 O O . VAL A 1 134 ? -11.736 34.546 -0.338 1.00 36.40 134 VAL A O 1
ATOM 900 N N . GLU A 1 135 ? -13.962 34.308 -0.331 1.00 31.21 135 GLU A N 1
ATOM 901 C CA . GLU A 1 135 ? -13.833 32.975 -0.872 1.00 32.96 135 GLU A CA 1
ATOM 902 C C . GLU A 1 135 ? -13.391 33.086 -2.324 1.00 31.34 135 GLU A C 1
ATOM 903 O O . GLU A 1 135 ? -12.603 32.275 -2.830 1.00 30.64 135 GLU A O 1
ATOM 909 N N . GLU A 1 136 ? -13.891 34.127 -2.976 1.00 32.26 136 GLU A N 1
ATOM 910 C CA . GLU A 1 136 ? -13.461 34.496 -4.315 1.00 33.84 136 GLU A CA 1
ATOM 911 C C . GLU A 1 136 ? -11.943 34.764 -4.342 1.00 30.38 136 GLU A C 1
ATOM 912 O O . GLU A 1 136 ? -11.212 34.265 -5.203 1.00 30.69 136 GLU A O 1
ATOM 918 N N . LEU A 1 137 ? -11.486 35.559 -3.381 1.00 29.18 137 LEU A N 1
ATOM 919 C CA . LEU A 1 137 ? -10.065 35.797 -3.168 1.00 32.81 137 LEU A CA 1
ATOM 920 C C . LEU A 1 137 ? -9.268 34.492 -3.054 1.00 29.03 137 LEU A C 1
ATOM 921 O O . LEU A 1 137 ? -8.195 34.343 -3.635 1.00 25.51 137 LEU A O 1
ATOM 926 N N . LEU A 1 138 ? -9.806 33.549 -2.292 1.00 27.31 138 LEU A N 1
ATOM 927 C CA . LEU A 1 138 ? -9.172 32.253 -2.142 1.00 26.26 138 LEU A CA 1
ATOM 928 C C . LEU A 1 138 ? -9.030 31.533 -3.484 1.00 25.99 138 LEU A C 1
ATOM 929 O O . LEU A 1 138 ? -7.943 31.067 -3.833 1.00 24.45 138 LEU A O 1
ATOM 934 N N . LYS A 1 139 ? -10.127 31.442 -4.232 1.00 24.55 139 LYS A N 1
ATOM 935 C CA . LYS A 1 139 ? -10.068 30.817 -5.547 1.00 29.99 139 LYS A CA 1
ATOM 936 C C . LYS A 1 139 ? -9.025 31.497 -6.448 1.00 28.03 139 LYS A C 1
ATOM 937 O O . LYS A 1 139 ? -8.286 30.815 -7.169 1.00 26.81 139 LYS A O 1
ATOM 943 N N . LEU A 1 140 ? -8.947 32.828 -6.389 1.00 25.02 140 LEU A N 1
ATOM 944 C CA . LEU A 1 140 ? -7.989 33.537 -7.231 1.00 27.69 140 LEU A CA 1
ATOM 945 C C . LEU A 1 140 ? -6.568 33.213 -6.813 1.00 29.93 140 LEU A C 1
ATOM 946 O O . LEU A 1 140 ? -5.700 33.026 -7.664 1.00 28.42 140 LEU A O 1
ATOM 951 N N . ALA A 1 141 ? -6.345 33.168 -5.500 1.00 24.88 141 ALA A N 1
ATOM 952 C CA . ALA A 1 141 ? -5.050 32.839 -4.931 1.00 26.55 141 ALA A CA 1
ATOM 953 C C . ALA A 1 141 ? -4.609 31.439 -5.360 1.00 27.52 141 ALA A C 1
ATOM 954 O O . ALA A 1 141 ? -3.466 31.239 -5.793 1.00 27.53 141 ALA A O 1
ATOM 956 N N . GLU A 1 142 ? -5.504 30.462 -5.258 1.00 24.46 142 GLU A N 1
ATOM 957 C CA . GLU A 1 142 ? -5.130 29.132 -5.718 1.00 26.51 142 GLU A CA 1
ATOM 958 C C . GLU A 1 142 ? -4.865 29.105 -7.244 1.00 26.15 142 GLU A C 1
ATOM 959 O O . GLU A 1 142 ? -3.884 28.500 -7.698 1.00 23.58 142 GLU A O 1
ATOM 965 N N . ALA A 1 143 ? -5.707 29.771 -8.031 1.00 17.07 143 ALA A N 1
ATOM 966 C CA . ALA A 1 143 ? -5.488 29.785 -9.484 1.00 22.28 143 ALA A CA 1
ATOM 967 C C . ALA A 1 143 ? -4.143 30.424 -9.853 1.00 26.64 143 ALA A C 1
ATOM 968 O O . ALA A 1 143 ? -3.413 29.934 -10.735 1.00 23.83 143 ALA A O 1
ATOM 970 N N . ALA A 1 144 ? -3.847 31.528 -9.175 1.00 24.30 144 ALA A N 1
ATOM 971 C CA . ALA A 1 144 ? -2.595 32.246 -9.321 1.00 29.34 144 ALA A CA 1
ATOM 972 C C . ALA A 1 144 ? -1.447 31.295 -9.033 1.00 30.15 144 ALA A C 1
ATOM 973 O O . ALA A 1 144 ? -0.502 31.152 -9.821 1.00 26.24 144 ALA A O 1
ATOM 975 N N . TYR A 1 145 ? -1.565 30.633 -7.891 1.00 26.27 145 TYR A N 1
ATOM 976 C CA . TYR A 1 145 ? -0.569 29.697 -7.435 1.00 26.99 145 TYR A CA 1
ATOM 977 C C . TYR A 1 145 ? -0.316 28.583 -8.472 1.00 26.87 145 TYR A C 1
ATOM 978 O O . TYR A 1 145 ? 0.799 28.424 -8.947 1.00 29.75 145 TYR A O 1
ATOM 987 N N . TYR A 1 146 ? -1.354 27.848 -8.847 1.00 25.41 146 TYR A N 1
ATOM 988 C CA . TYR A 1 146 ? -1.228 26.784 -9.832 1.00 27.54 146 TYR A CA 1
ATOM 989 C C . TYR A 1 146 ? -0.749 27.235 -11.201 1.00 32.30 146 TYR A C 1
ATOM 990 O O . TYR A 1 146 ? -0.165 26.438 -11.940 1.00 32.29 146 TYR A O 1
ATOM 999 N N . SER A 1 147 ? -1.023 28.488 -11.560 1.00 27.87 147 SER A N 1
ATOM 1000 C CA . SER A 1 147 ? -0.704 28.958 -12.903 1.00 26.19 147 SER A CA 1
ATOM 1001 C C . SER A 1 147 ? 0.518 29.855 -12.920 1.00 30.97 147 SER A C 1
ATOM 1002 O O . SER A 1 147 ? 0.878 30.403 -13.960 1.00 32.85 147 SER A O 1
ATOM 1005 N N . GLY A 1 148 ? 1.129 30.040 -11.760 1.00 27.22 148 GLY A N 1
ATOM 1006 C CA . GLY A 1 148 ? 2.316 30.862 -11.664 1.00 27.29 148 GLY A CA 1
ATOM 1007 C C . GLY A 1 148 ? 2.115 32.325 -11.994 1.00 27.37 148 GLY A C 1
ATOM 1008 O O . GLY A 1 148 ? 3.011 32.952 -12.543 1.00 30.59 148 GLY A O 1
ATOM 1009 N N . THR A 1 149 ? 0.952 32.877 -11.666 1.00 27.68 149 THR A N 1
ATOM 1010 C CA . THR A 1 149 ? 0.724 34.321 -11.821 1.00 25.00 149 THR A CA 1
ATOM 1011 C C . THR A 1 149 ? 0.341 34.969 -10.495 1.00 26.70 149 THR A C 1
ATOM 1012 O O . THR A 1 149 ? 0.298 34.304 -9.452 1.00 30.43 149 THR A O 1
ATOM 1016 N N . THR A 1 150 ? 0.081 36.271 -10.529 1.00 25.56 150 THR A N 1
ATOM 1017 C CA . THR A 1 150 ? -0.376 36.975 -9.335 1.00 31.64 150 THR A CA 1
ATOM 1018 C C . THR A 1 150 ? -1.882 36.909 -9.243 1.00 34.79 150 THR A C 1
ATOM 1019 O O . THR A 1 150 ? -2.560 36.600 -10.230 1.00 35.26 150 THR A O 1
ATOM 1023 N N . VAL A 1 151 ? -2.405 37.243 -8.069 1.00 29.89 151 VAL A N 1
ATOM 1024 C CA . VAL A 1 151 ? -3.842 37.346 -7.899 1.00 36.36 151 VAL A CA 1
ATOM 1025 C C . VAL A 1 151 ? -4.459 38.369 -8.865 1.00 30.88 151 VAL A C 1
ATOM 1026 O O . VAL A 1 151 ? -5.512 38.111 -9.452 1.00 31.05 151 VAL A O 1
ATOM 1030 N N . GLU A 1 152 ? -3.796 39.509 -9.053 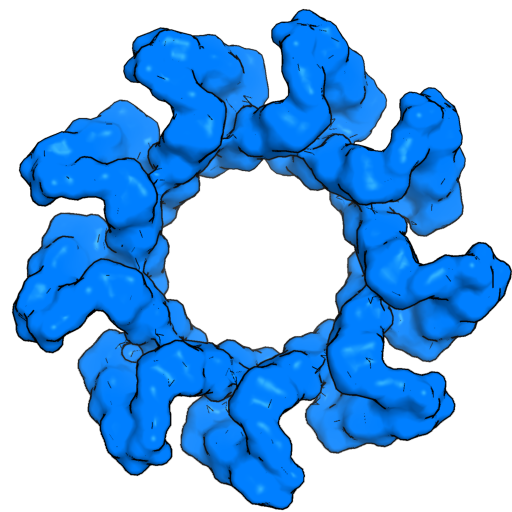1.00 32.94 152 GLU A N 1
ATOM 1031 C CA . GLU A 1 152 ? -4.352 40.565 -9.901 1.00 30.24 152 GLU A CA 1
ATOM 1032 C C . GLU A 1 152 ? -4.371 40.115 -11.360 1.00 34.19 152 GLU A C 1
ATOM 1033 O O . GLU A 1 152 ? -5.349 40.327 -12.104 1.00 29.01 152 GLU A O 1
ATOM 1039 N N . GLU A 1 153 ? -3.295 39.449 -11.753 1.00 36.07 153 GLU A N 1
ATOM 1040 C CA . GLU A 1 153 ? -3.214 38.899 -13.088 1.00 30.04 153 GLU A CA 1
ATOM 1041 C C . GLU A 1 153 ? -4.256 37.812 -13.308 1.00 32.58 153 GLU A C 1
ATOM 1042 O O . GLU A 1 153 ? -4.883 37.769 -14.362 1.00 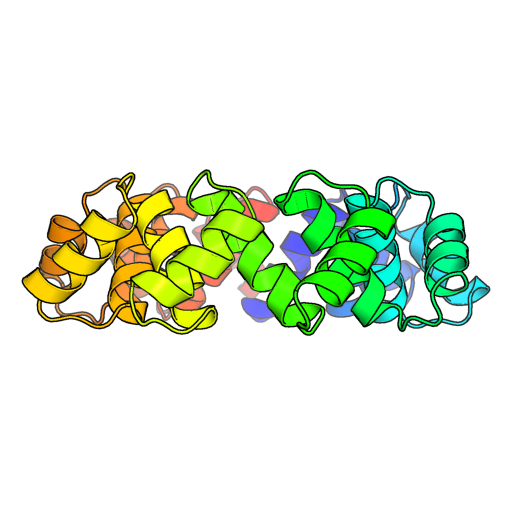29.84 153 GLU A O 1
ATOM 1048 N N . ALA A 1 154 ? -4.466 36.956 -12.311 1.00 32.76 154 ALA A N 1
ATOM 1049 C CA . ALA A 1 154 ? -5.463 35.886 -12.437 1.00 32.89 154 ALA A CA 1
ATOM 1050 C C . ALA A 1 154 ? -6.877 36.460 -12.593 1.00 33.81 154 ALA A C 1
ATOM 1051 O O . ALA A 1 154 ? -7.652 36.014 -13.442 1.00 30.19 154 ALA A O 1
ATOM 1053 N N . TYR A 1 155 ? -7.197 37.448 -11.759 1.00 31.97 155 TYR A N 1
ATOM 1054 C CA . TYR A 1 155 ? -8.431 38.227 -11.875 1.00 33.38 155 TYR A CA 1
ATOM 1055 C C . TYR A 1 155 ? -8.647 38.720 -13.310 1.00 28.85 155 TYR A C 1
ATOM 1056 O O . TYR A 1 155 ? -9.663 38.419 -13.989 1.00 36.71 155 TYR A O 1
ATOM 1065 N N . LYS A 1 156 ? -7.643 39.433 -13.792 1.00 29.17 156 LYS A N 1
ATOM 1066 C CA . LYS A 1 156 ? -7.706 39.957 -15.140 1.00 37.16 156 LYS A CA 1
ATOM 1067 C C . LYS A 1 156 ? -7.890 38.821 -16.141 1.00 37.54 156 LYS A C 1
ATOM 1068 O O . LYS A 1 156 ? -8.585 38.980 -17.136 1.00 32.62 156 LYS A O 1
ATOM 1074 N N . LEU A 1 157 ? -7.292 37.669 -15.845 1.00 37.35 157 LEU A N 1
ATOM 1075 C CA . LEU A 1 157 ? -7.239 36.564 -16.787 1.00 32.09 157 LEU A CA 1
ATOM 1076 C C . LEU A 1 157 ? -8.601 35.911 -16.936 1.00 38.75 157 LEU A C 1
ATOM 1077 O O . LEU A 1 157 ? -9.020 35.587 -18.052 1.00 40.01 157 LEU A O 1
ATOM 1082 N N . ALA A 1 158 ? -9.270 35.688 -15.805 1.00 31.69 158 ALA A N 1
ATOM 1083 C CA . ALA A 1 158 ? -10.635 35.183 -15.814 1.00 35.70 158 ALA A CA 1
ATOM 1084 C C . ALA A 1 158 ? -11.463 36.089 -16.699 1.00 41.74 158 ALA A C 1
ATOM 1085 O O . ALA A 1 158 ? -12.284 35.625 -17.492 1.00 40.80 158 ALA A O 1
ATOM 1087 N N . LEU A 1 159 ? -11.229 37.391 -16.574 1.00 37.73 159 LEU A N 1
ATOM 1088 C CA . LEU A 1 159 ? -11.914 38.311 -17.470 1.00 40.44 159 LEU A CA 1
ATOM 1089 C C . LEU A 1 159 ? -11.540 38.146 -18.972 1.00 45.92 159 LEU A C 1
ATOM 1090 O O . LEU A 1 159 ? -12.418 38.002 -19.832 1.00 47.97 159 LEU A O 1
ATOM 1095 N N . LYS A 1 160 ? -10.247 38.137 -19.286 1.00 47.54 160 LYS A N 1
ATOM 1096 C CA . LYS A 1 160 ? -9.783 38.208 -20.679 1.00 44.55 160 LYS A CA 1
ATOM 1097 C C . LYS A 1 160 ? -9.760 36.838 -21.391 1.00 52.85 160 LYS A C 1
ATOM 1098 O O . LYS A 1 160 ? -9.340 36.720 -22.562 1.00 43.11 160 LYS A O 1
ATOM 1100 N N . LEU A 1 161 ? -10.213 35.806 -20.678 1.00 48.94 161 LEU A N 1
ATOM 1101 C CA . LEU A 1 161 ? -10.479 34.507 -21.292 1.00 47.01 161 LEU A CA 1
ATOM 1102 C C . LEU A 1 161 ? -11.980 34.332 -21.403 1.00 46.04 161 LEU A C 1
ATOM 1103 O O . LEU A 1 161 ? -12.455 33.390 -22.033 1.00 53.27 161 LEU A O 1
ATOM 1108 N N . GLY A 1 162 ? -12.726 35.239 -20.778 1.00 44.64 162 GLY A N 1
ATOM 1109 C CA . GLY A 1 162 ? -14.178 35.158 -20.773 1.00 41.50 162 GLY A CA 1
ATOM 1110 C C . GLY A 1 162 ? -14.700 34.016 -19.912 1.00 48.10 162 GLY A C 1
ATOM 1111 O O . GLY A 1 162 ? -15.690 33.373 -20.265 1.00 53.93 162 GLY A O 1
ATOM 1112 N N . ILE A 1 163 ? -14.033 33.777 -18.779 1.00 43.08 163 ILE A N 1
ATOM 1113 C CA . ILE A 1 163 ? -14.345 32.672 -17.881 1.00 30.20 163 ILE A CA 1
ATOM 1114 C C . ILE A 1 163 ? -14.673 33.165 -16.461 1.00 35.88 163 ILE A C 1
ATOM 1115 O O . ILE A 1 163 ? -14.349 34.300 -16.094 1.00 27.26 163 ILE A O 1
ATOM 1117 N N . SER A 1 164 ? -15.329 32.293 -15.687 1.00 27.57 164 SER A N 1
ATOM 1118 C CA . SER A 1 164 ? -15.640 32.533 -14.284 1.00 31.33 164 SER A CA 1
ATOM 1119 C C . SER A 1 164 ? -14.435 32.128 -13.478 1.00 31.59 164 SER A C 1
ATOM 1120 O O . SER A 1 164 ? -13.603 31.357 -13.958 1.00 36.17 164 SER A O 1
ATOM 1123 N N . VAL A 1 165 ? -14.328 32.642 -12.261 1.00 29.99 165 VAL A N 1
ATOM 1124 C CA . VAL A 1 165 ? -13.145 32.380 -11.441 1.00 32.18 165 VAL A CA 1
ATOM 1125 C C . VAL A 1 165 ? -13.052 30.895 -11.124 1.00 29.11 165 VAL A C 1
ATOM 1126 O O . VAL A 1 165 ? -11.970 30.317 -11.111 1.00 30.18 165 VAL A O 1
ATOM 1130 N N . GLU A 1 166 ? -14.202 30.281 -10.896 1.00 29.19 166 GLU A N 1
ATOM 1131 C CA . GLU A 1 166 ? -14.266 28.852 -10.653 1.00 34.69 166 GLU A CA 1
ATOM 1132 C C . GLU A 1 166 ? -13.644 28.074 -11.833 1.00 27.02 166 GLU A C 1
ATOM 1133 O O . GLU A 1 166 ? -12.787 27.209 -11.642 1.00 25.68 166 GLU A O 1
ATOM 1139 N N . GLU A 1 167 ? -14.065 28.418 -13.048 1.00 33.91 167 GLU A N 1
ATOM 1140 C CA . GLU A 1 167 ? -13.584 27.776 -14.280 1.00 32.71 167 GLU A CA 1
ATOM 1141 C C . GLU A 1 167 ? -12.078 27.979 -14.452 1.00 29.61 167 GLU A C 1
ATOM 1142 O O . GLU A 1 167 ? -11.341 27.052 -14.804 1.00 29.24 167 GLU A O 1
ATOM 1148 N N . LEU A 1 168 ? -11.623 29.197 -14.184 1.00 29.07 168 LEU A N 1
ATOM 1149 C CA . LEU A 1 168 ? -10.197 29.506 -14.219 1.00 31.68 168 LEU A CA 1
ATOM 1150 C C . LEU A 1 168 ? -9.391 28.690 -13.197 1.00 28.48 168 LEU A C 1
ATOM 1151 O O . LEU A 1 168 ? -8.259 28.293 -13.456 1.00 27.47 168 LEU A O 1
ATOM 1156 N N . LEU A 1 169 ? -9.974 28.453 -12.030 1.00 23.80 169 LEU A N 1
ATOM 1157 C CA . LEU A 1 169 ? -9.296 27.668 -11.027 1.00 24.52 169 LEU A CA 1
ATOM 1158 C C . LEU A 1 169 ? -9.142 26.269 -11.585 1.00 26.34 169 LEU A C 1
ATOM 1159 O O . LEU A 1 169 ? -8.024 25.755 -11.675 1.00 24.19 169 LEU A O 1
ATOM 1164 N N . LYS A 1 170 ? -10.264 25.672 -11.985 1.00 27.10 170 LYS A N 1
ATOM 1165 C CA . LYS A 1 170 ? -10.252 24.311 -12.533 1.00 28.26 170 LYS A CA 1
ATOM 1166 C C . LYS A 1 170 ? -9.194 24.159 -13.636 1.00 29.02 170 LYS A C 1
ATOM 1167 O O . LYS A 1 170 ? -8.409 23.185 -13.639 1.00 28.67 170 LYS A O 1
ATOM 1170 N N . LEU A 1 171 ? -9.155 25.151 -14.533 1.00 28.56 171 LEU A N 1
ATOM 1171 C CA . LEU A 1 171 ? -8.210 25.177 -15.646 1.00 27.32 171 LEU A CA 1
ATOM 1172 C C . LEU A 1 171 ? -6.788 25.279 -15.155 1.00 28.39 171 LEU A C 1
ATOM 1173 O O . LEU A 1 171 ? -5.900 24.637 -15.695 1.00 31.66 171 LEU A O 1
ATOM 1178 N N . ALA A 1 172 ? -6.577 26.086 -14.124 1.00 28.21 172 ALA A N 1
ATOM 1179 C CA . ALA A 1 172 ? -5.256 26.259 -13.554 1.00 33.60 172 ALA A CA 1
ATOM 1180 C C . ALA A 1 172 ? -4.748 24.960 -12.914 1.00 28.88 172 ALA A C 1
ATOM 1181 O O . ALA A 1 172 ? -3.641 24.527 -13.222 1.00 32.12 172 ALA A O 1
ATOM 1183 N N . LYS A 1 173 ? -5.544 24.333 -12.048 1.00 26.57 173 LYS A N 1
ATOM 1184 C CA . LYS A 1 173 ? -5.181 23.020 -11.490 1.00 24.25 173 LYS A CA 1
ATOM 1185 C C . LYS A 1 173 ? -4.876 22.019 -12.611 1.00 28.42 173 LYS A C 1
ATOM 1186 O O . LYS A 1 173 ? -3.891 21.291 -12.554 1.00 28.25 173 LYS A O 1
ATOM 1190 N N . ALA A 1 174 ? -5.726 22.000 -13.637 1.00 25.12 174 ALA A N 1
ATOM 1191 C CA . ALA A 1 174 ? -5.513 21.114 -14.777 1.00 28.84 174 ALA A CA 1
ATOM 1192 C C . ALA A 1 174 ? -4.165 21.372 -15.472 1.00 28.32 174 ALA A C 1
ATOM 1193 O O . ALA A 1 174 ? -3.396 20.447 -15.727 1.00 25.73 174 ALA A O 1
ATOM 1195 N N . ALA A 1 175 ? -3.882 22.635 -15.763 1.00 29.35 175 ALA A N 1
ATOM 1196 C CA . ALA A 1 175 ? -2.633 23.019 -16.417 1.00 31.74 175 ALA A CA 1
ATOM 1197 C C . ALA A 1 175 ? -1.439 22.602 -15.576 1.00 32.24 175 ALA A C 1
ATOM 1198 O O . ALA A 1 175 ? -0.447 22.073 -16.084 1.00 36.94 175 ALA A O 1
ATOM 1200 N N . TYR A 1 176 ? -1.555 22.840 -14.280 1.00 24.98 176 TYR A N 1
ATOM 1201 C CA . TYR A 1 176 ? -0.511 22.522 -13.333 1.00 29.20 176 TYR A CA 1
ATOM 1202 C C . TYR A 1 176 ? -0.225 21.017 -13.289 1.00 35.36 176 TYR A C 1
ATOM 1203 O O . TYR A 1 176 ? 0.926 20.604 -13.315 1.00 41.98 176 TYR A O 1
ATOM 1212 N N . TYR A 1 177 ? -1.268 20.198 -13.246 1.00 32.51 177 TYR A N 1
ATOM 1213 C CA . TYR A 1 177 ? -1.083 18.756 -13.214 1.00 32.03 177 TYR A CA 1
ATOM 1214 C C . TYR A 1 177 ? -0.613 18.181 -14.541 1.00 37.31 177 TYR A C 1
ATOM 1215 O O . TYR A 1 177 ? 0.032 17.138 -14.569 1.00 40.16 177 TYR A O 1
ATOM 1224 N N . SER A 1 178 ? -0.969 18.819 -15.647 1.00 35.06 178 SER A N 1
ATOM 1225 C CA . SER A 1 178 ? -0.570 18.278 -16.933 1.00 32.05 178 SER A CA 1
ATOM 1226 C C . SER A 1 178 ? 0.701 18.956 -17.391 1.00 40.82 178 SER A C 1
ATOM 1227 O O . SER A 1 178 ? 1.286 18.581 -18.399 1.00 34.17 178 SER A O 1
ATOM 1230 N N . GLY A 1 179 ? 1.122 19.965 -16.640 1.00 41.37 179 GLY A N 1
ATOM 1231 C CA . GLY A 1 179 ? 2.353 20.664 -16.941 1.00 38.02 179 GLY A CA 1
ATOM 1232 C C . GLY A 1 179 ? 2.267 21.574 -18.150 1.00 42.38 179 GLY A C 1
ATOM 1233 O O . GLY A 1 179 ? 3.210 21.649 -18.938 1.00 40.14 179 GLY A O 1
ATOM 1234 N N . THR A 1 180 ? 1.149 22.279 -18.309 1.00 39.13 180 THR A N 1
ATOM 1235 C CA . THR A 1 180 ? 1.009 23.155 -19.462 1.00 36.77 180 THR A CA 1
ATOM 1236 C C . THR A 1 180 ? 0.583 24.555 -19.066 1.00 38.14 180 THR A C 1
ATOM 1237 O O . THR A 1 180 ? 0.474 24.867 -17.885 1.00 42.60 180 THR A O 1
ATOM 1241 N N . THR A 1 181 ? 0.393 25.406 -20.067 1.00 40.81 181 THR A N 1
ATOM 1242 C CA . THR A 1 181 ? -0.163 26.737 -19.857 1.00 43.04 181 THR A CA 1
ATOM 1243 C C . THR A 1 181 ? -1.667 26.586 -19.680 1.00 41.46 181 THR A C 1
ATOM 1244 O O . THR A 1 181 ? -2.245 25.557 -20.080 1.00 37.27 181 THR A O 1
ATOM 1246 N N . VAL A 1 182 ? -2.297 27.594 -19.085 1.00 33.01 182 VAL A N 1
ATOM 1247 C CA . VAL A 1 182 ? -3.751 27.613 -18.995 1.00 36.74 182 VAL A CA 1
ATOM 1248 C C . VAL A 1 182 ? -4.372 27.562 -20.388 1.00 35.07 182 VAL A C 1
ATOM 1249 O O . VAL A 1 182 ? -5.325 26.813 -20.640 1.00 41.62 182 VAL A O 1
ATOM 1253 N N . GLU A 1 183 ? -3.826 28.356 -21.297 1.00 32.03 183 GLU A N 1
ATOM 1254 C CA . GLU A 1 183 ? -4.390 28.433 -22.633 1.00 35.38 183 GLU A CA 1
ATOM 1255 C C . GLU A 1 183 ? -4.314 27.050 -23.280 1.00 34.09 183 GLU A C 1
ATOM 1256 O O . GLU A 1 183 ? -5.307 26.543 -23.796 1.00 36.08 183 GLU A O 1
ATOM 1258 N N . GLU A 1 184 ? -3.150 26.416 -23.191 1.00 35.50 184 GLU A N 1
ATOM 1259 C CA . GLU A 1 184 ? -3.009 25.065 -23.695 1.00 33.57 184 GLU A CA 1
ATOM 1260 C C . GLU A 1 184 ? -4.037 24.140 -23.079 1.00 37.41 184 GLU A C 1
ATOM 1261 O O . GLU A 1 184 ? -4.660 23.359 -23.780 1.00 39.61 184 GLU A O 1
ATOM 1267 N N . ALA A 1 185 ? -4.205 24.231 -21.766 1.00 36.78 185 ALA A N 1
ATOM 1268 C CA . ALA A 1 185 ? -5.180 23.411 -21.065 1.00 35.12 185 ALA A CA 1
ATOM 1269 C C . ALA A 1 185 ? -6.552 23.520 -21.721 1.00 33.73 185 ALA A C 1
ATOM 1270 O O . ALA A 1 185 ? -7.169 22.507 -22.084 1.00 29.37 185 ALA A O 1
ATOM 1272 N N . TYR A 1 186 ? -7.018 24.748 -21.907 1.00 34.87 186 TYR A N 1
ATOM 1273 C CA . TYR A 1 186 ? -8.330 24.920 -22.511 1.00 35.59 186 TYR A CA 1
ATOM 1274 C C . TYR A 1 186 ? -8.390 24.382 -23.958 1.00 36.64 186 TYR A C 1
ATOM 1275 O O . TYR A 1 186 ? -9.366 23.728 -24.345 1.00 32.82 186 TYR A O 1
ATOM 1284 N N . LYS A 1 187 ? -7.353 24.641 -24.752 1.00 34.00 187 LYS A N 1
ATOM 1285 C CA . LYS A 1 187 ? -7.354 24.140 -26.122 1.00 31.99 187 LYS A CA 1
ATOM 1286 C C . LYS A 1 187 ? -7.389 22.608 -26.106 1.00 36.94 187 LYS A C 1
ATOM 1287 O O . LYS A 1 187 ? -7.974 21.974 -26.981 1.00 41.90 187 LYS A O 1
ATOM 1289 N N . LEU A 1 188 ? -6.770 22.009 -25.102 1.00 33.18 188 LEU A N 1
ATOM 1290 C CA . LEU A 1 188 ? -6.770 20.562 -24.996 1.00 32.98 188 LEU A CA 1
ATOM 1291 C C . LEU A 1 188 ? -8.184 20.085 -24.685 1.00 33.47 188 LEU A C 1
ATOM 1292 O O . LEU A 1 188 ? -8.650 19.085 -25.232 1.00 36.24 188 LEU A O 1
ATOM 1297 N N . ALA A 1 189 ? -8.879 20.826 -23.832 1.00 30.96 189 ALA A N 1
ATOM 1298 C CA . ALA A 1 189 ? -10.245 20.460 -23.484 1.00 35.81 189 ALA A CA 1
ATOM 1299 C C . ALA A 1 189 ? -11.175 20.542 -24.703 1.00 33.59 189 ALA A C 1
ATOM 1300 O O . ALA A 1 189 ? -12.049 19.697 -24.889 1.00 30.02 189 ALA A O 1
ATOM 1302 N N . LEU A 1 190 ? -10.984 21.567 -25.526 1.00 36.08 190 LEU A N 1
ATOM 1303 C CA . LEU A 1 190 ? -11.782 21.703 -26.742 1.00 37.56 190 LEU A CA 1
ATOM 1304 C C . LEU A 1 190 ? -11.451 20.621 -27.761 1.00 36.72 190 LEU A C 1
ATOM 1305 O O . LEU A 1 190 ? -12.349 20.038 -28.360 1.00 39.20 190 LEU A O 1
ATOM 1310 N N . LYS A 1 191 ? -10.157 20.381 -27.957 1.00 32.82 191 LYS A N 1
ATOM 1311 C CA . LYS A 1 191 ? -9.669 19.344 -28.853 1.00 33.63 191 LYS A CA 1
ATOM 1312 C C . LYS A 1 191 ? -10.373 18.030 -28.578 1.00 37.41 191 LYS A C 1
ATOM 1313 O O . LYS A 1 191 ? -11.087 17.521 -29.432 1.00 42.20 191 LYS A O 1
ATOM 1315 N N . LEU A 1 192 ? -10.200 17.509 -27.365 1.00 39.15 192 LEU A N 1
ATOM 1316 C CA . LEU A 1 192 ? -10.827 16.252 -26.945 1.00 32.91 192 LEU A CA 1
ATOM 1317 C C . LEU A 1 192 ? -12.350 16.324 -26.859 1.00 34.87 192 LEU A C 1
ATOM 1318 O O . LEU A 1 192 ? -13.015 15.300 -26.654 1.00 33.15 192 LEU A O 1
ATOM 1323 N N . GLY A 1 193 ? -12.896 17.532 -26.989 1.00 34.05 193 GLY A N 1
ATOM 1324 C CA . GLY A 1 193 ? -14.335 17.727 -26.951 1.00 32.93 193 GLY A CA 1
ATOM 1325 C C . GLY A 1 193 ? -14.885 17.408 -25.581 1.00 36.97 193 GLY A C 1
ATOM 1326 O O . GLY A 1 193 ? -15.869 16.676 -25.443 1.00 38.20 193 GLY A O 1
ATOM 1327 N N . ILE A 1 194 ? -14.249 17.982 -24.565 1.00 36.14 194 ILE A N 1
ATOM 1328 C CA . ILE A 1 194 ? -14.537 17.637 -23.186 1.00 30.16 194 ILE A CA 1
ATOM 1329 C C . ILE A 1 194 ? -14.736 18.882 -22.341 1.00 32.04 194 ILE A C 1
ATOM 1330 O O . ILE A 1 194 ? -14.386 19.995 -22.739 1.00 35.57 194 ILE A O 1
ATOM 1332 N N . SER A 1 195 ? -15.321 18.662 -21.174 1.00 31.11 195 SER A N 1
ATOM 1333 C CA . SER A 1 195 ? -15.539 19.677 -20.147 1.00 28.79 195 SER A CA 1
ATOM 1334 C C . SER A 1 195 ? -14.274 20.006 -19.356 1.00 29.78 195 SER A C 1
ATOM 1335 O O . SER A 1 195 ? -13.419 19.140 -19.186 1.00 36.10 195 SER A O 1
ATOM 1338 N N . VAL A 1 196 ? -14.155 21.245 -18.873 1.00 26.39 196 VAL A N 1
ATOM 1339 C CA . VAL A 1 196 ? -12.989 21.667 -18.087 1.00 29.45 196 VAL A CA 1
ATOM 1340 C C . VAL A 1 196 ? -12.881 20.816 -16.813 1.00 31.35 196 VAL A C 1
ATOM 1341 O O . VAL A 1 196 ? -11.781 20.522 -16.321 1.00 27.92 196 VAL A O 1
ATOM 1345 N N . GLU A 1 197 ? -14.032 20.400 -16.299 1.00 31.37 197 GLU A N 1
ATOM 1346 C CA . GLU A 1 197 ? -14.079 19.552 -15.122 1.00 31.37 197 GLU A CA 1
ATOM 1347 C C . GLU A 1 197 ? -13.476 18.208 -15.463 1.00 28.39 197 GLU A C 1
ATOM 1348 O O . GLU A 1 197 ? -12.596 17.694 -14.751 1.00 29.33 197 GLU A O 1
ATOM 1354 N N . GLU A 1 198 ? -13.962 17.660 -16.573 1.00 27.54 198 GLU A N 1
ATOM 1355 C CA . GLU A 1 198 ? -13.445 16.432 -17.140 1.00 26.29 198 GLU A CA 1
ATOM 1356 C C . GLU A 1 198 ? -11.944 16.555 -17.382 1.00 24.92 198 GLU A C 1
ATOM 1357 O O . GLU A 1 198 ? -11.182 15.664 -17.038 1.00 24.42 198 GLU A O 1
ATOM 1363 N N . LEU A 1 199 ? -11.517 17.677 -17.946 1.00 25.78 199 LEU A N 1
ATOM 1364 C CA . LEU A 1 199 ? -10.092 17.912 -18.172 1.00 28.83 199 LEU A CA 1
ATOM 1365 C C . LEU A 1 199 ? -9.281 17.852 -16.865 1.00 23.63 199 LEU A C 1
ATOM 1366 O O . LEU A 1 199 ? -8.212 17.244 -16.805 1.00 19.53 199 LEU A O 1
ATOM 1371 N N . LEU A 1 200 ? -9.805 18.489 -15.826 1.00 21.08 200 LEU A N 1
ATOM 1372 C CA . LEU A 1 200 ? -9.164 18.459 -14.519 1.00 25.31 200 LEU A CA 1
ATOM 1373 C C . LEU A 1 200 ? -9.022 17.017 -14.016 1.00 23.41 200 LEU A C 1
ATOM 1374 O O . LEU A 1 200 ? -7.944 16.613 -13.569 1.00 24.01 200 LEU A O 1
ATOM 1379 N N . LYS A 1 201 ? -10.099 16.239 -14.103 1.00 24.95 201 LYS A N 1
ATOM 1380 C CA . LYS A 1 201 ? -10.068 14.869 -13.588 1.00 24.86 201 LYS A CA 1
ATOM 1381 C C . LYS A 1 201 ? -9.062 14.044 -14.384 1.00 27.82 201 LYS A C 1
ATOM 1382 O O . LYS A 1 201 ? -8.305 13.252 -13.822 1.00 28.83 201 LYS A O 1
ATOM 1386 N N . LEU A 1 202 ? -9.054 14.265 -15.697 1.00 25.42 202 LEU A N 1
ATOM 1387 C CA . LEU A 1 202 ? -8.139 13.598 -16.610 1.00 26.23 202 LEU A CA 1
ATOM 1388 C C . LEU A 1 202 ? -6.695 13.862 -16.252 1.00 26.92 202 LEU A C 1
ATOM 1389 O O . LEU A 1 202 ? -5.881 12.938 -16.226 1.00 28.02 202 LEU A O 1
ATOM 1394 N N . ALA A 1 203 ? -6.389 15.131 -15.994 1.00 22.80 203 ALA A N 1
ATOM 1395 C CA . ALA A 1 203 ? -5.045 15.553 -15.641 1.00 22.64 203 ALA A CA 1
ATOM 1396 C C . ALA A 1 203 ? -4.631 15.007 -14.274 1.00 24.29 203 ALA A C 1
ATOM 1397 O O . ALA A 1 203 ? -3.463 14.687 -14.053 1.00 24.97 203 ALA A O 1
ATOM 1399 N N . LYS A 1 204 ? -5.575 14.884 -13.348 1.00 25.17 204 LYS A N 1
ATOM 1400 C CA . LYS A 1 204 ? -5.221 14.239 -1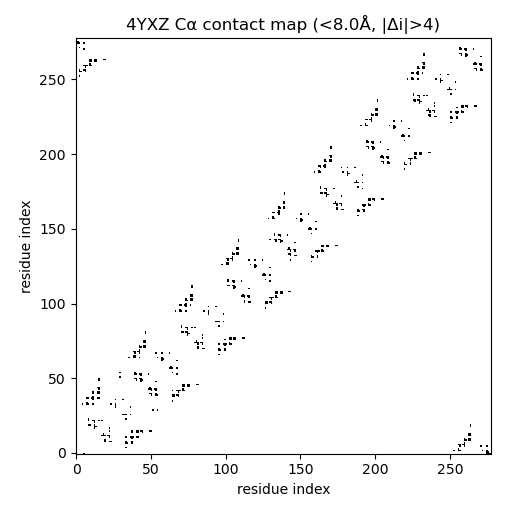2.086 1.00 29.58 204 LYS A CA 1
ATOM 1401 C C . LYS A 1 204 ? -4.910 12.754 -12.321 1.00 28.29 204 LYS A C 1
ATOM 1402 O O . LYS A 1 204 ? -3.946 12.211 -11.770 1.00 26.18 204 LYS A O 1
ATOM 1407 N N . ALA A 1 205 ? -5.735 12.097 -13.129 1.00 20.83 205 ALA A N 1
ATOM 1408 C CA . ALA A 1 205 ? -5.534 10.679 -13.387 1.00 26.36 205 ALA A CA 1
ATOM 1409 C C . ALA A 1 205 ? -4.168 10.459 -14.050 1.00 28.01 205 ALA A C 1
ATOM 1410 O O . ALA A 1 205 ? -3.395 9.578 -13.648 1.00 26.34 205 ALA A O 1
ATOM 1412 N N . ALA A 1 206 ? -3.883 11.292 -15.052 1.00 29.23 206 ALA A N 1
ATOM 1413 C CA . ALA A 1 206 ? -2.637 11.251 -15.808 1.00 29.51 206 ALA A CA 1
ATOM 1414 C C . ALA A 1 206 ? -1.452 11.436 -14.879 1.00 29.28 206 ALA A C 1
ATOM 1415 O O . ALA A 1 206 ? -0.476 10.674 -14.925 1.00 28.55 206 ALA A O 1
ATOM 1417 N N . TYR A 1 207 ? -1.561 12.443 -14.021 1.00 24.51 207 TYR A N 1
ATOM 1418 C CA . TYR A 1 207 ? -0.546 12.703 -13.013 1.00 27.28 207 TYR A CA 1
ATOM 1419 C C . TYR A 1 207 ? -0.294 11.480 -12.119 1.00 30.91 207 TYR A C 1
ATOM 1420 O O . TYR A 1 207 ? 0.850 11.055 -11.932 1.00 31.17 207 TYR A O 1
ATOM 1429 N N . TYR A 1 208 ? -1.370 10.908 -11.591 1.00 29.29 208 TYR A N 1
ATOM 1430 C CA . TYR A 1 208 ? -1.270 9.833 -10.613 1.00 32.61 208 TYR A CA 1
ATOM 1431 C C . TYR A 1 208 ? -0.814 8.525 -11.208 1.00 35.11 208 TYR A C 1
ATOM 1432 O O . TYR A 1 208 ? -0.367 7.645 -10.481 1.00 35.98 208 TYR A O 1
ATOM 1441 N N . SER A 1 209 ? -0.954 8.372 -12.518 1.00 30.86 209 SER A N 1
ATOM 1442 C CA . SER A 1 209 ? -0.545 7.121 -13.137 1.00 30.65 209 SER A CA 1
ATOM 1443 C C . SER A 1 209 ? 0.668 7.279 -14.051 1.00 34.33 209 SER A C 1
ATOM 1444 O O . SER A 1 209 ? 1.098 6.317 -14.668 1.00 33.67 209 SER A O 1
ATOM 1447 N N . GLY A 1 210 ? 1.201 8.489 -14.159 1.00 29.94 210 GLY A N 1
ATOM 1448 C CA . GLY A 1 210 ? 2.410 8.694 -14.923 1.00 27.34 210 GLY A CA 1
ATOM 1449 C C . GLY A 1 210 ? 2.218 8.632 -16.424 1.00 31.05 210 GLY A C 1
ATOM 1450 O O . GLY A 1 210 ? 3.063 8.100 -17.132 1.00 36.08 210 GLY A O 1
ATOM 1451 N N . THR A 1 211 ? 1.108 9.178 -16.913 1.00 33.13 211 THR A N 1
ATOM 1452 C CA . THR A 1 211 ? 0.833 9.230 -18.348 1.00 28.22 211 THR A CA 1
ATOM 1453 C C . THR A 1 211 ? 0.496 10.654 -18.775 1.00 28.26 211 THR A C 1
ATOM 1454 O O . THR A 1 211 ? 0.429 11.566 -17.946 1.00 28.57 211 THR A O 1
ATOM 1458 N N . THR A 1 212 ? 0.263 10.847 -20.066 1.00 25.42 212 THR A N 1
ATOM 1459 C CA . THR A 1 212 ? -0.195 12.141 -20.547 1.00 26.65 212 THR A CA 1
ATOM 1460 C C . THR A 1 212 ? -1.706 12.211 -20.418 1.00 27.49 212 THR A C 1
ATOM 1461 O O . THR A 1 212 ? -2.352 11.199 -20.152 1.00 29.37 212 THR A O 1
ATOM 1465 N N . VAL A 1 213 ? -2.264 13.402 -20.601 1.00 23.16 213 VAL A N 1
ATOM 1466 C CA . VAL A 1 213 ? -3.714 13.579 -20.596 1.00 29.39 213 VAL A CA 1
ATOM 1467 C C . VAL A 1 213 ? -4.396 12.828 -21.753 1.00 25.82 213 VAL A C 1
ATOM 1468 O O . VAL A 1 213 ? -5.454 12.226 -21.580 1.00 26.73 213 VAL A O 1
ATOM 1472 N N . GLU A 1 214 ? -3.793 12.868 -22.933 1.00 28.83 214 GLU A N 1
ATOM 1473 C CA . GLU A 1 214 ? -4.413 12.247 -24.106 1.00 30.50 214 GLU A CA 1
ATOM 1474 C C . GLU A 1 214 ? -4.424 10.727 -23.932 1.00 30.75 214 GLU A C 1
ATOM 1475 O O . GLU A 1 214 ? -5.385 10.033 -24.328 1.00 28.04 214 GLU A O 1
ATOM 1481 N N . GLU A 1 215 ? -3.364 10.237 -23.289 1.00 27.33 215 GLU A N 1
ATOM 1482 C CA . GLU A 1 215 ? -3.251 8.839 -22.898 1.00 27.84 215 GLU A CA 1
ATOM 1483 C C . GLU A 1 215 ? -4.292 8.440 -21.850 1.00 31.97 215 GLU A C 1
ATOM 1484 O O . GLU A 1 215 ? -4.857 7.349 -21.919 1.00 26.83 215 GLU A O 1
ATOM 1490 N N . ALA A 1 216 ? -4.536 9.313 -20.878 1.00 27.79 216 ALA A N 1
ATOM 1491 C CA . ALA A 1 216 ? -5.559 9.046 -19.870 1.00 29.43 216 ALA A CA 1
ATOM 1492 C C . ALA A 1 216 ? -6.928 8.920 -20.533 1.00 28.63 216 ALA A C 1
ATOM 1493 O O . ALA A 1 216 ? -7.704 8.000 -20.245 1.00 27.20 216 ALA A O 1
ATOM 1495 N N . TYR A 1 217 ? -7.218 9.855 -21.429 1.00 26.55 217 TYR A N 1
ATOM 1496 C CA . TYR A 1 217 ? -8.457 9.815 -22.189 1.00 30.95 217 TYR A CA 1
ATOM 1497 C C . TYR A 1 217 ? -8.620 8.453 -22.898 1.00 27.40 217 TYR A C 1
ATOM 1498 O O . TYR A 1 217 ? -9.643 7.727 -22.740 1.00 31.21 217 TYR A O 1
ATOM 1507 N N . LYS A 1 218 ? -7.582 8.074 -23.634 1.00 25.28 218 LYS A N 1
ATOM 1508 C CA . LYS A 1 218 ? -7.660 6.817 -24.375 1.00 30.87 218 LYS A CA 1
ATOM 1509 C C . LYS A 1 218 ? -7.778 5.614 -23.414 1.00 32.23 218 LYS A C 1
ATOM 1510 O O . LYS A 1 218 ? -8.590 4.734 -23.635 1.00 29.28 218 LYS A O 1
ATOM 1516 N N . LEU A 1 219 ? -7.002 5.619 -22.334 1.00 29.47 219 LEU A N 1
ATOM 1517 C CA . LEU A 1 219 ? -7.020 4.580 -21.311 1.00 25.19 219 LEU A CA 1
ATOM 1518 C C . LEU A 1 219 ? -8.414 4.340 -20.770 1.00 30.83 219 LEU A C 1
ATOM 1519 O O . LEU A 1 219 ? -8.855 3.193 -20.665 1.00 32.23 219 LEU A O 1
ATOM 1524 N N . ALA A 1 220 ? -9.092 5.427 -20.404 1.00 29.19 220 ALA A N 1
ATOM 1525 C CA . ALA A 1 220 ? -10.426 5.321 -19.837 1.00 31.81 220 ALA A CA 1
ATOM 1526 C C . ALA A 1 220 ? -11.360 4.697 -20.861 1.00 33.81 220 ALA A C 1
ATOM 1527 O O . ALA A 1 220 ? -12.179 3.850 -20.514 1.00 31.76 220 ALA A O 1
ATOM 1529 N N . LEU A 1 221 ? -11.245 5.108 -22.124 1.00 31.54 221 LEU A N 1
ATOM 1530 C CA . LEU A 1 221 ? -12.023 4.408 -23.156 1.00 30.51 221 LEU A CA 1
ATOM 1531 C C . LEU A 1 221 ? -11.677 2.896 -23.272 1.00 36.30 221 LEU A C 1
ATOM 1532 O O . LEU A 1 221 ? -12.566 2.030 -23.282 1.00 38.33 221 LEU A O 1
ATOM 1537 N N . LYS A 1 222 ? -10.386 2.579 -23.330 1.00 35.33 222 LYS A N 1
ATOM 1538 C CA . LYS A 1 222 ? -9.913 1.221 -23.622 1.00 32.01 222 LYS A CA 1
ATOM 1539 C C . LYS A 1 222 ? -10.006 0.284 -22.412 1.00 39.68 222 LYS A C 1
ATOM 1540 O O . LYS A 1 222 ? -9.639 -0.895 -22.498 1.00 36.87 222 LYS A O 1
ATOM 1544 N N . LEU A 1 223 ? -10.464 0.816 -21.279 1.00 35.10 223 LEU A N 1
ATOM 1545 C CA . LEU A 1 223 ? -10.759 -0.011 -20.112 1.00 32.59 223 LEU A CA 1
ATOM 1546 C C . LEU A 1 223 ? -12.253 -0.088 -19.936 1.00 33.42 223 LEU A C 1
ATOM 1547 O O . LEU A 1 223 ? -12.743 -0.811 -19.078 1.00 38.62 223 LEU A O 1
ATOM 1552 N N . GLY A 1 224 ? -12.973 0.683 -20.745 1.00 33.46 224 GLY A N 1
ATOM 1553 C CA . GLY A 1 224 ? -14.420 0.698 -20.703 1.00 33.71 224 GLY A CA 1
ATOM 1554 C C . GLY A 1 224 ? -14.981 1.302 -19.432 1.00 38.63 224 GLY A C 1
ATOM 1555 O O . GLY A 1 224 ? -16.061 0.909 -18.980 1.00 40.11 224 GLY A O 1
ATOM 1556 N N . ILE A 1 225 ? -14.253 2.262 -18.854 1.00 36.72 225 ILE A N 1
ATOM 1557 C CA . ILE A 1 225 ? -14.713 2.941 -17.649 1.00 35.66 225 ILE A CA 1
ATOM 1558 C C . ILE A 1 225 ? -14.903 4.445 -17.843 1.00 32.75 225 ILE A C 1
ATOM 1559 O O . ILE A 1 225 ? -14.482 5.024 -18.840 1.00 24.03 225 ILE A O 1
ATOM 1564 N N . SER A 1 226 ? -15.538 5.066 -16.855 1.00 34.29 226 SER A N 1
ATOM 1565 C CA . SER A 1 226 ? -15.731 6.510 -16.855 1.00 34.58 226 SER A CA 1
ATOM 1566 C C . SER A 1 226 ? -14.454 7.193 -16.404 1.00 33.47 226 SER A C 1
ATOM 1567 O O . SER A 1 226 ? -13.597 6.553 -15.788 1.00 34.85 226 SER A O 1
ATOM 1570 N N . VAL A 1 227 ? -14.328 8.486 -16.686 1.00 25.91 227 VAL A N 1
ATOM 1571 C CA . VAL A 1 227 ? -13.134 9.207 -16.280 1.00 32.26 227 VAL A CA 1
ATOM 1572 C C . VAL A 1 227 ? -13.089 9.317 -14.755 1.00 32.04 227 VAL A C 1
ATOM 1573 O O . VAL A 1 227 ? -12.013 9.254 -14.155 1.00 33.81 227 VAL A O 1
ATOM 1577 N N . GLU A 1 228 ? -14.254 9.444 -14.130 1.00 29.24 228 GLU A N 1
ATOM 1578 C CA . GLU A 1 228 ? -14.331 9.465 -12.674 1.00 33.65 228 GLU A CA 1
ATOM 1579 C C . GLU A 1 228 ? -13.702 8.180 -12.105 1.00 28.81 228 GLU A C 1
ATOM 1580 O O . GLU A 1 228 ? -12.825 8.218 -11.226 1.00 30.10 228 GLU A O 1
ATOM 1586 N N . GLU A 1 229 ? -14.120 7.051 -12.667 1.00 31.05 229 GLU A N 1
ATOM 1587 C CA . GLU A 1 229 ? -13.572 5.744 -12.320 1.00 31.25 229 GLU A CA 1
ATOM 1588 C C . GLU A 1 229 ? -12.059 5.622 -12.573 1.00 29.20 229 GLU A C 1
ATOM 1589 O O . GLU A 1 229 ? -11.328 5.043 -11.766 1.00 31.39 229 GLU A O 1
ATOM 1595 N N . LEU A 1 230 ? -11.588 6.170 -13.685 1.00 24.43 230 LEU A N 1
ATOM 1596 C CA . LEU A 1 230 ? -10.166 6.149 -13.962 1.00 28.60 230 LEU A CA 1
ATOM 1597 C C . LEU A 1 230 ? -9.417 6.919 -12.877 1.00 26.76 230 LEU A C 1
ATOM 1598 O O . LEU A 1 230 ? -8.395 6.470 -12.382 1.00 26.81 230 LEU A O 1
ATOM 1603 N N . LEU A 1 231 ? -9.945 8.073 -12.502 1.00 22.83 231 LEU A N 1
ATOM 1604 C CA . LEU A 1 231 ? -9.308 8.888 -11.487 1.00 27.22 231 LEU A CA 1
ATOM 1605 C C . LEU A 1 231 ? -9.186 8.092 -10.191 1.00 29.32 231 LEU A C 1
ATOM 1606 O O . LEU A 1 231 ? -8.101 7.987 -9.610 1.00 28.52 231 LEU A O 1
ATOM 1611 N N . LYS A 1 232 ? -10.294 7.497 -9.763 1.00 27.26 232 LYS A N 1
ATOM 1612 C CA . LYS A 1 232 ? -10.271 6.706 -8.545 1.00 28.54 232 LYS A CA 1
ATOM 1613 C C . LYS A 1 232 ? -9.213 5.599 -8.635 1.00 30.80 232 LYS A C 1
ATOM 1614 O O . LYS A 1 232 ? -8.471 5.341 -7.672 1.00 23.46 232 LYS A O 1
ATOM 1618 N N . LEU A 1 233 ? -9.147 4.958 -9.804 1.00 31.34 233 LEU A N 1
ATOM 1619 C CA . LEU A 1 233 ? -8.253 3.825 -9.993 1.00 28.14 233 LEU A CA 1
ATOM 1620 C C . LEU A 1 233 ? -6.821 4.283 -9.883 1.00 29.01 233 LEU A C 1
ATOM 1621 O O . LEU A 1 233 ? -6.016 3.644 -9.232 1.00 27.40 233 LEU A O 1
ATOM 1626 N N . ALA A 1 234 ? -6.517 5.404 -10.525 1.00 29.97 234 ALA A N 1
ATOM 1627 C CA . ALA A 1 234 ? -5.157 5.912 -10.590 1.00 29.15 234 ALA A CA 1
ATOM 1628 C C . ALA A 1 234 ? -4.693 6.401 -9.222 1.00 31.57 234 ALA A C 1
ATOM 1629 O O . ALA A 1 234 ? -3.551 6.175 -8.840 1.00 33.97 234 ALA A O 1
ATOM 1631 N N . GLU A 1 235 ? -5.570 7.070 -8.481 1.00 27.92 235 GLU A N 1
ATOM 1632 C CA . GLU A 1 235 ? -5.236 7.402 -7.106 1.00 32.07 235 GLU A CA 1
ATOM 1633 C C . GLU A 1 235 ? -4.951 6.121 -6.305 1.00 35.45 235 GLU A C 1
ATOM 1634 O O . GLU A 1 235 ? -3.965 6.038 -5.539 1.00 27.58 235 GLU A O 1
ATOM 1640 N N . ALA A 1 236 ? -5.821 5.127 -6.497 1.00 27.51 236 ALA A N 1
ATOM 1641 C CA . ALA A 1 236 ? -5.673 3.850 -5.816 1.00 29.25 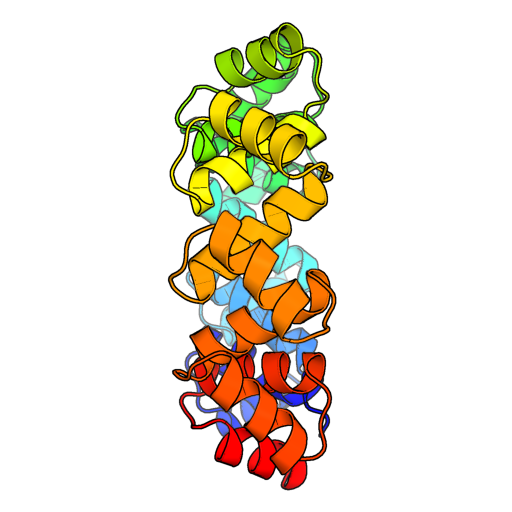236 ALA A CA 1
ATOM 1642 C C . ALA A 1 236 ? -4.320 3.211 -6.139 1.00 31.98 236 ALA A C 1
ATOM 1643 O O . ALA A 1 236 ? -3.644 2.720 -5.255 1.00 30.92 236 ALA A O 1
ATOM 1645 N N . ALA A 1 237 ? -3.918 3.245 -7.401 1.00 31.56 237 ALA A N 1
ATOM 1646 C CA . ALA A 1 237 ? -2.697 2.581 -7.825 1.00 32.00 237 ALA A CA 1
ATOM 1647 C C . ALA A 1 237 ? -1.493 3.365 -7.328 1.00 32.05 237 ALA A C 1
ATOM 1648 O O . ALA A 1 237 ? -0.476 2.788 -6.948 1.00 33.11 237 ALA A O 1
ATOM 1650 N N . TYR A 1 238 ? -1.624 4.686 -7.332 1.00 28.58 238 TYR A N 1
ATOM 1651 C CA . TYR A 1 238 ? -0.590 5.564 -6.825 1.00 30.09 238 TYR A CA 1
ATOM 1652 C C . TYR A 1 238 ? -0.296 5.276 -5.355 1.00 36.02 238 TYR A C 1
ATOM 1653 O O . TYR A 1 238 ? 0.857 5.191 -4.953 1.00 38.86 238 TYR A O 1
ATOM 1662 N N . TYR A 1 239 ? -1.338 5.136 -4.544 1.00 38.19 239 TYR A N 1
ATOM 1663 C CA . TYR A 1 239 ? -1.128 4.856 -3.126 1.00 34.66 239 TYR A CA 1
ATOM 1664 C C . TYR A 1 239 ? -0.765 3.398 -2.884 1.00 35.40 239 TYR A C 1
AT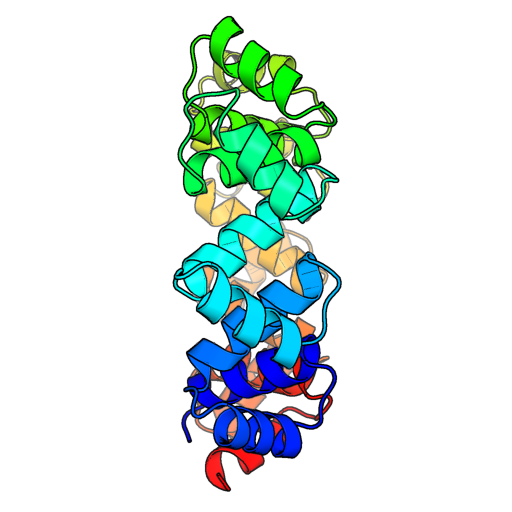OM 1665 O O . TYR A 1 239 ? -0.053 3.070 -1.944 1.00 42.46 239 TYR A O 1
ATOM 1674 N N . SER A 1 240 ? -1.260 2.521 -3.740 1.00 34.07 240 SER A N 1
ATOM 1675 C CA . SER A 1 240 ? -1.061 1.097 -3.574 1.00 30.46 240 SER A CA 1
ATOM 1676 C C . SER A 1 240 ? 0.323 0.691 -4.077 1.00 38.63 240 SER A C 1
ATOM 1677 O O . SER A 1 240 ? 0.787 -0.425 -3.847 1.00 31.90 240 SER A O 1
ATOM 1680 N N . GLY A 1 241 ? 0.988 1.607 -4.772 1.00 39.77 241 GLY A N 1
ATOM 1681 C CA . GLY A 1 241 ? 2.300 1.312 -5.305 1.00 34.03 241 GLY A CA 1
ATOM 1682 C C . GLY A 1 241 ? 2.217 0.394 -6.509 1.00 37.74 241 GLY A C 1
ATOM 1683 O O . GLY A 1 241 ? 3.204 -0.232 -6.883 1.00 41.37 241 GLY A O 1
ATOM 1684 N N . THR A 1 242 ? 1.039 0.318 -7.120 1.00 34.33 242 THR A N 1
ATOM 1685 C CA . THR A 1 242 ? 0.834 -0.555 -8.267 1.00 35.63 242 THR A CA 1
ATOM 1686 C C . THR A 1 242 ? 0.419 0.241 -9.492 1.00 37.24 242 THR A C 1
ATOM 1687 O O . THR A 1 242 ? 0.328 1.472 -9.439 1.00 32.43 242 THR A O 1
ATOM 1691 N N . THR A 1 243 ? 0.186 -0.476 -10.593 1.00 38.08 243 THR A N 1
ATOM 1692 C CA . THR A 1 243 ? -0.361 0.105 -11.823 1.00 38.12 243 THR A CA 1
ATOM 1693 C C . THR A 1 243 ? -1.883 0.075 -11.818 1.00 38.85 243 THR A C 1
ATOM 1694 O O . THR A 1 243 ? -2.495 -0.627 -11.012 1.00 41.40 243 THR A O 1
ATOM 1698 N N . VAL A 1 244 ? -2.482 0.826 -12.733 1.00 34.00 244 VAL A N 1
ATOM 1699 C CA . VAL A 1 244 ? -3.932 0.900 -12.860 1.00 38.34 244 VAL A CA 1
ATOM 1700 C C . VAL A 1 244 ? -4.586 -0.473 -12.993 1.00 37.84 244 VAL A C 1
ATOM 1701 O O . VAL A 1 244 ? -5.633 -0.761 -12.386 1.00 36.14 244 VAL A O 1
ATOM 1705 N N . GLU A 1 245 ? -3.947 -1.327 -13.778 1.00 40.17 245 GLU A N 1
ATOM 1706 C CA . GLU A 1 245 ? -4.509 -2.629 -14.109 1.00 39.12 245 GLU A CA 1
ATOM 1707 C C . GLU A 1 245 ? -4.372 -3.574 -12.919 1.00 39.87 245 GLU A C 1
ATOM 1708 O O . GLU A 1 245 ? -5.312 -4.303 -12.568 1.00 42.56 245 GLU A O 1
ATOM 1714 N N . GLU A 1 246 ? -3.208 -3.546 -12.281 1.00 38.26 246 GLU A N 1
ATOM 1715 C CA . GLU A 1 246 ? -3.026 -4.326 -11.066 1.00 43.43 246 GLU A CA 1
ATOM 1716 C C . GLU A 1 246 ? -4.062 -3.915 -10.044 1.00 38.53 246 GLU A C 1
ATOM 1717 O O . GLU A 1 246 ? -4.719 -4.757 -9.435 1.00 41.78 246 GLU A O 1
ATOM 1723 N N . ALA A 1 247 ? -4.206 -2.609 -9.876 1.00 37.67 247 ALA A N 1
ATOM 1724 C CA . ALA A 1 247 ? -5.121 -2.061 -8.897 1.00 35.22 247 ALA A CA 1
ATOM 1725 C C . ALA A 1 247 ? -6.532 -2.581 -9.162 1.00 38.41 247 ALA A C 1
ATOM 1726 O O . ALA A 1 247 ? -7.220 -3.016 -8.230 1.00 34.95 247 ALA A O 1
ATOM 1728 N N . TYR A 1 248 ? -6.954 -2.588 -10.430 1.00 39.74 248 TYR A N 1
ATOM 1729 C CA . TYR A 1 248 ? -8.309 -3.054 -10.719 1.00 35.93 248 TYR A CA 1
ATOM 1730 C C . TYR A 1 248 ? -8.478 -4.553 -10.440 1.00 41.76 248 TYR A C 1
ATOM 1731 O O . TYR A 1 248 ? -9.470 -4.974 -9.808 1.00 41.92 248 TYR A O 1
ATOM 1740 N N . LYS A 1 249 ? -7.525 -5.355 -10.917 1.00 37.26 249 LYS A N 1
ATOM 1741 C CA . LYS A 1 249 ? -7.533 -6.786 -10.621 1.00 34.93 249 LYS A CA 1
ATOM 1742 C C . LYS A 1 249 ? -7.642 -7.017 -9.131 1.00 42.22 249 LYS A C 1
ATOM 1743 O O . LYS A 1 249 ? -8.298 -7.948 -8.687 1.00 44.77 249 LYS A O 1
ATOM 1746 N N . LEU A 1 250 ? -6.997 -6.150 -8.360 1.00 37.89 250 LEU A N 1
ATOM 1747 C CA . LEU A 1 250 ? -7.008 -6.261 -6.913 1.00 39.00 250 LEU A CA 1
ATOM 1748 C C . LEU A 1 250 ? -8.401 -5.966 -6.366 1.00 39.82 250 LEU A C 1
ATOM 1749 O O . LEU A 1 250 ? -8.914 -6.712 -5.524 1.00 40.75 250 LEU A O 1
ATOM 1754 N N . ALA A 1 251 ? -9.014 -4.890 -6.853 1.00 34.12 251 ALA A N 1
ATOM 1755 C CA . ALA A 1 251 ? -10.381 -4.570 -6.447 1.00 41.39 251 ALA A CA 1
ATOM 1756 C C . ALA A 1 251 ? -11.316 -5.762 -6.674 1.00 45.99 251 ALA A C 1
ATOM 1757 O O . ALA A 1 251 ? -12.137 -6.096 -5.808 1.00 42.37 251 ALA A O 1
ATOM 1759 N N . LEU A 1 252 ? -11.178 -6.402 -7.835 1.00 49.08 252 LEU A N 1
ATOM 1760 C CA . LEU A 1 252 ? -11.913 -7.640 -8.122 1.00 48.35 252 LEU A CA 1
ATOM 1761 C C . LEU A 1 252 ? -11.553 -8.784 -7.168 1.00 46.56 252 LEU A C 1
ATOM 1762 O O . LEU A 1 252 ? -12.428 -9.492 -6.681 1.00 50.92 252 LEU A O 1
ATOM 1767 N N . LYS A 1 253 ? -10.260 -8.956 -6.916 1.00 44.32 253 LYS A N 1
ATOM 1768 C CA . LYS A 1 253 ? -9.739 -10.053 -6.107 1.00 42.72 253 LYS A CA 1
ATOM 1769 C C . LYS A 1 253 ? -10.217 -10.009 -4.654 1.00 49.95 253 LYS A C 1
ATOM 1770 O O . LYS A 1 253 ? -10.355 -11.050 -4.011 1.00 55.89 253 LYS A O 1
ATOM 1773 N N . LEU A 1 254 ? -10.461 -8.812 -4.130 1.00 46.69 254 LEU A N 1
ATOM 1774 C CA . LEU A 1 254 ? -10.987 -8.688 -2.767 1.00 41.81 254 LEU A CA 1
ATOM 1775 C C . LEU A 1 254 ? -12.503 -8.479 -2.739 1.00 42.34 254 LEU A C 1
ATOM 1776 O O . LEU A 1 254 ? -13.095 -8.324 -1.674 1.00 43.18 254 LEU A O 1
ATOM 1781 N N . GLY A 1 255 ? -13.129 -8.464 -3.910 1.00 44.53 255 GLY A N 1
ATOM 1782 C CA . GLY A 1 255 ? -14.569 -8.293 -3.997 1.00 39.43 255 GLY A CA 1
ATOM 1783 C C . GLY A 1 255 ? -15.063 -6.913 -3.584 1.00 45.36 255 GLY A C 1
ATOM 1784 O O . GLY A 1 255 ? -16.174 -6.766 -3.061 1.00 44.98 255 GLY A O 1
ATOM 1785 N N . ILE A 1 256 ? -14.255 -5.888 -3.829 1.00 43.11 256 ILE A N 1
ATOM 1786 C CA . ILE A 1 256 ? -14.628 -4.544 -3.401 1.00 41.67 256 ILE A CA 1
ATOM 1787 C C . ILE A 1 256 ? -14.739 -3.582 -4.574 1.00 32.56 256 ILE A C 1
ATOM 1788 O O . ILE A 1 256 ? -14.218 -3.852 -5.647 1.00 34.70 256 ILE A O 1
ATOM 1793 N N . SER A 1 257 ? -15.443 -2.472 -4.371 1.00 31.89 257 SER A N 1
ATOM 1794 C CA . SER A 1 257 ? -15.552 -1.446 -5.401 1.00 31.18 257 SER A CA 1
ATOM 1795 C C . SER A 1 257 ? -14.265 -0.650 -5.474 1.00 32.97 257 SER A C 1
ATOM 1796 O O . SER A 1 257 ? -13.409 -0.769 -4.604 1.00 37.53 257 SER A O 1
ATOM 1799 N N . VAL A 1 258 ? -14.127 0.169 -6.506 1.00 30.06 258 VAL A N 1
ATOM 1800 C CA . VAL A 1 258 ? -12.905 0.928 -6.698 1.00 32.04 258 VAL A CA 1
ATOM 1801 C C . VAL A 1 258 ? -12.790 2.007 -5.620 1.00 35.85 258 VAL A C 1
ATOM 1802 O O . VAL A 1 258 ? -11.687 2.301 -5.146 1.00 33.56 258 VAL A O 1
ATOM 1806 N N . GLU A 1 259 ? -13.928 2.574 -5.219 1.00 36.24 259 GLU A N 1
ATOM 1807 C CA . GLU A 1 259 ? -13.960 3.591 -4.162 1.00 33.35 259 GLU A CA 1
ATOM 1808 C C . GLU A 1 259 ? -13.391 3.020 -2.872 1.00 31.90 259 GLU A C 1
ATOM 1809 O O . GLU A 1 259 ? -12.534 3.628 -2.205 1.00 34.68 259 GLU A O 1
ATOM 1815 N N . GLU A 1 260 ? -13.888 1.830 -2.550 1.00 30.18 260 GLU A N 1
ATOM 1816 C CA . GLU A 1 260 ? -13.427 1.010 -1.437 1.00 28.05 260 GLU A CA 1
ATOM 1817 C C . GLU A 1 260 ? -11.917 0.800 -1.478 1.00 28.49 260 GLU A C 1
ATOM 1818 O O . GLU A 1 260 ? -11.219 1.037 -0.507 1.00 29.02 260 GLU A O 1
ATOM 1824 N N . LEU A 1 261 ? -11.419 0.371 -2.630 1.00 31.99 261 LEU A N 1
ATOM 1825 C CA . LEU A 1 261 ? -9.995 0.120 -2.832 1.00 32.36 261 LEU A CA 1
ATOM 1826 C C . LEU A 1 261 ? -9.127 1.369 -2.643 1.00 30.10 261 LEU A C 1
ATOM 1827 O O . LEU A 1 261 ? -8.020 1.303 -2.098 1.00 26.98 261 LEU A O 1
ATOM 1832 N N . LEU A 1 262 ? -9.635 2.498 -3.120 1.00 25.68 262 LEU A N 1
ATOM 1833 C CA . LEU A 1 262 ? -8.970 3.776 -2.944 1.00 26.60 262 LEU A CA 1
ATOM 1834 C C . LEU A 1 262 ? -8.849 4.075 -1.453 1.00 29.24 262 LEU A C 1
ATOM 1835 O O . LEU A 1 262 ? -7.780 4.469 -0.957 1.00 28.74 262 LEU A O 1
ATOM 1840 N N . LYS A 1 263 ? -9.951 3.874 -0.739 1.00 29.01 263 LYS A N 1
ATOM 1841 C CA . LYS A 1 263 ? -9.963 4.174 0.685 1.00 29.80 263 LYS A CA 1
ATOM 1842 C C . LYS A 1 263 ? -8.974 3.271 1.440 1.00 27.57 263 LYS A C 1
ATOM 1843 O O . LYS A 1 263 ? -8.161 3.761 2.230 1.00 26.28 263 LYS A O 1
ATOM 1848 N N . LEU A 1 264 ? -9.013 1.972 1.143 1.00 26.93 264 LEU A N 1
ATOM 1849 C CA . LEU A 1 264 ? -8.073 1.006 1.702 1.00 25.27 264 LEU A CA 1
ATOM 1850 C C . LEU A 1 264 ? -6.620 1.375 1.418 1.00 28.76 264 LEU A C 1
ATOM 1851 O O . LEU A 1 264 ? -5.784 1.279 2.301 1.00 29.78 264 LEU A O 1
ATOM 1856 N N . ALA A 1 265 ? -6.334 1.777 0.182 1.00 27.11 265 ALA A N 1
ATOM 1857 C CA . ALA A 1 265 ? -4.989 2.115 -0.244 1.00 28.09 265 ALA A CA 1
ATOM 1858 C C . ALA A 1 265 ? -4.484 3.335 0.521 1.00 28.64 265 ALA A C 1
ATOM 1859 O O . ALA A 1 265 ? -3.330 3.375 0.964 1.00 24.35 265 ALA A O 1
ATOM 1861 N N . LYS A 1 266 ? -5.357 4.324 0.689 1.00 26.96 266 LYS A N 1
ATOM 1862 C CA . LYS A 1 266 ? -5.022 5.461 1.540 1.00 29.62 266 LYS A CA 1
ATOM 1863 C C . LYS A 1 266 ? -4.746 5.004 2.987 1.00 31.08 266 LYS A C 1
ATOM 1864 O O . LYS A 1 266 ? -3.761 5.420 3.614 1.00 27.87 266 LYS A O 1
ATOM 1869 N N . ALA A 1 267 ? -5.614 4.140 3.506 1.00 27.11 267 ALA A N 1
ATOM 1870 C CA . ALA A 1 267 ? -5.481 3.649 4.881 1.00 27.95 267 ALA A CA 1
ATOM 1871 C C . ALA A 1 267 ? -4.153 2.905 5.114 1.00 31.72 267 ALA A C 1
ATOM 1872 O O . ALA A 1 267 ? -3.430 3.174 6.082 1.00 29.05 267 ALA A O 1
ATOM 1874 N N . ALA A 1 268 ? -3.846 1.973 4.218 1.00 27.12 268 ALA A N 1
ATOM 1875 C CA . ALA A 1 268 ? -2.591 1.248 4.246 1.00 28.28 268 ALA A CA 1
ATOM 1876 C C . ALA A 1 268 ? -1.401 2.222 4.166 1.00 31.19 268 ALA A C 1
ATOM 1877 O O . ALA A 1 268 ? -0.404 2.077 4.885 1.00 28.43 268 ALA A O 1
ATOM 1879 N N . TYR A 1 269 ? -1.522 3.223 3.300 1.00 29.31 269 TYR A N 1
ATOM 1880 C CA . TYR A 1 269 ? -0.518 4.283 3.229 1.00 33.21 269 TYR A CA 1
ATOM 1881 C C . TYR A 1 269 ? -0.275 5.008 4.568 1.00 35.14 269 TYR A C 1
ATOM 1882 O O . TYR A 1 269 ? 0.861 5.168 4.991 1.00 34.42 269 TYR A O 1
ATOM 1891 N N . TYR A 1 270 ? -1.340 5.456 5.223 1.00 32.87 270 TYR A N 1
ATOM 1892 C CA . TYR A 1 270 ? -1.206 6.233 6.446 1.00 32.24 270 TYR A CA 1
ATOM 1893 C C . TYR A 1 270 ? -0.776 5.399 7.642 1.00 36.98 270 TYR A C 1
ATOM 1894 O O . TYR A 1 270 ? -0.169 5.913 8.580 1.00 30.98 270 TYR A O 1
ATOM 1903 N N . SER A 1 271 ? -1.115 4.113 7.621 1.00 36.34 271 SER A N 1
ATOM 1904 C CA . SER A 1 271 ? -0.784 3.251 8.738 1.00 29.48 271 SER A CA 1
ATOM 1905 C C . SER A 1 271 ? 0.440 2.390 8.461 1.00 31.46 271 SER A C 1
ATOM 1906 O O . SER A 1 271 ? 0.872 1.639 9.317 1.00 30.34 271 SER A O 1
ATOM 1909 N N . GLY A 1 272 ? 0.997 2.498 7.260 1.00 36.10 272 GLY A N 1
ATOM 1910 C CA . GLY A 1 272 ? 2.241 1.822 6.938 1.00 30.80 272 GLY A CA 1
ATOM 1911 C C . GLY A 1 272 ? 2.147 0.341 6.627 1.00 31.52 272 GLY A C 1
ATOM 1912 O O . GLY A 1 272 ? 3.091 -0.400 6.890 1.00 38.19 272 GLY A O 1
ATOM 1913 N N . THR A 1 273 ? 1.028 -0.098 6.056 1.00 31.68 273 THR A N 1
ATOM 1914 C CA . THR A 1 273 ? 0.854 -1.516 5.716 1.00 29.77 273 THR A CA 1
ATOM 1915 C C . THR A 1 273 ? 0.547 -1.727 4.233 1.00 30.79 273 THR A C 1
ATOM 1916 O O . THR A 1 273 ? 0.314 -0.762 3.497 1.00 28.74 273 THR A O 1
ATOM 1920 N N . THR A 1 274 ? 0.569 -2.983 3.786 1.00 27.36 274 THR A N 1
ATOM 1921 C CA . THR A 1 274 ? 0.088 -3.282 2.446 1.00 32.61 274 THR A CA 1
ATOM 1922 C C . THR A 1 274 ? -1.421 -3.175 2.464 1.00 33.74 274 THR A C 1
ATOM 1923 O O . THR A 1 274 ? -2.034 -3.014 3.524 1.00 33.79 274 THR A O 1
ATOM 1927 N N . VAL A 1 275 ? -2.006 -3.290 1.280 1.00 32.02 275 VAL A N 1
ATOM 1928 C CA . VAL A 1 275 ? -3.432 -3.131 1.094 1.00 32.67 275 VAL A CA 1
ATOM 1929 C C . VAL A 1 275 ? -4.181 -4.395 1.511 1.00 33.68 275 VAL A C 1
ATOM 1930 O O . VAL A 1 275 ? -5.245 -4.312 2.129 1.00 37.22 275 VAL A O 1
ATOM 1934 N N . GLU A 1 276 ? -3.619 -5.562 1.203 1.00 36.36 276 GLU A N 1
ATOM 1935 C CA . GLU A 1 276 ? -4.207 -6.831 1.651 1.00 37.55 276 GLU A CA 1
ATOM 1936 C C . GLU A 1 276 ? -4.283 -6.878 3.177 1.00 34.12 276 GLU A C 1
ATOM 1937 O O . GLU A 1 276 ? -5.302 -7.279 3.757 1.00 37.57 276 GLU A O 1
ATOM 1943 N N . GLU A 1 277 ? -3.201 -6.450 3.816 1.00 29.33 277 GLU A N 1
ATOM 1944 C CA . GLU A 1 277 ? -3.166 -6.323 5.267 1.00 32.74 277 GLU A CA 1
ATOM 1945 C C . GLU A 1 277 ? -4.231 -5.371 5.797 1.00 32.74 277 GLU A C 1
ATOM 1946 O O . GLU A 1 277 ? -4.903 -5.668 6.772 1.00 31.60 277 GLU A O 1
ATOM 1952 N N . ALA A 1 278 ? -4.379 -4.224 5.150 1.00 32.35 278 ALA A N 1
ATOM 1953 C CA . ALA A 1 278 ? -5.290 -3.206 5.636 1.00 30.61 278 ALA A CA 1
ATOM 1954 C C . ALA A 1 278 ? -6.721 -3.737 5.597 1.00 32.02 278 ALA A C 1
ATOM 1955 O O . ALA A 1 278 ? -7.489 -3.616 6.567 1.00 31.10 278 ALA A O 1
ATOM 1957 N N . TYR A 1 279 ? -7.056 -4.347 4.469 1.00 30.84 279 TYR A N 1
ATOM 1958 C CA . TYR A 1 279 ? -8.298 -5.084 4.316 1.00 29.37 279 TYR A CA 1
ATOM 1959 C C . TYR A 1 279 ? -8.534 -6.080 5.471 1.00 33.19 279 TYR A C 1
ATOM 1960 O O . TYR A 1 279 ? -9.561 -6.016 6.194 1.00 30.24 279 TYR A O 1
ATOM 1969 N N . LYS A 1 280 ? -7.565 -6.983 5.648 1.00 31.12 280 LYS A N 1
ATOM 1970 C CA . LYS A 1 280 ? -7.644 -8.006 6.691 1.00 31.85 280 LYS A CA 1
ATOM 1971 C C . LYS A 1 280 ? -7.836 -7.409 8.079 1.00 28.01 280 LYS A C 1
ATOM 1972 O O . LYS A 1 280 ? -8.479 -7.993 8.947 1.00 32.90 280 LYS A O 1
ATOM 1978 N N . LEU A 1 281 ? -7.285 -6.222 8.262 1.00 27.88 281 LEU A N 1
ATOM 1979 C CA . LEU A 1 281 ? -7.351 -5.519 9.525 1.00 26.34 281 LEU A CA 1
ATOM 1980 C C . LEU A 1 281 ? -8.755 -4.976 9.760 1.00 30.17 281 LEU A C 1
ATOM 1981 O O . LEU A 1 281 ? -9.266 -4.977 10.894 1.00 28.06 281 LEU A O 1
ATOM 1986 N N . ALA A 1 282 ? -9.373 -4.498 8.686 1.00 28.79 282 ALA A N 1
ATOM 1987 C CA . ALA A 1 282 ? -10.716 -3.958 8.813 1.00 34.30 282 ALA A CA 1
ATOM 1988 C C . ALA A 1 282 ? -11.642 -5.088 9.217 1.00 32.69 282 ALA A C 1
ATOM 1989 O O . ALA A 1 282 ? -12.474 -4.942 10.125 1.00 32.58 282 ALA A O 1
ATOM 1991 N N . LEU A 1 283 ? -11.469 -6.223 8.548 1.00 33.01 283 LEU A N 1
ATOM 1992 C CA . LEU A 1 283 ? -12.259 -7.404 8.873 1.00 33.38 283 LEU A CA 1
ATOM 1993 C C . LEU A 1 283 ? -12.018 -7.895 10.304 1.00 31.25 283 LEU A C 1
ATOM 1994 O O . LEU A 1 283 ? -12.961 -8.293 10.987 1.00 23.27 283 LEU A O 1
ATOM 1999 N N . LYS A 1 284 ? -10.757 -7.870 10.744 1.00 33.56 284 LYS A N 1
ATOM 2000 C CA . LYS A 1 284 ? -10.404 -8.325 12.096 1.00 33.97 284 LYS A CA 1
ATOM 2001 C C . LYS A 1 284 ? -11.088 -7.427 13.129 1.00 30.96 284 LYS A C 1
ATOM 2002 O O . LYS A 1 284 ? -11.871 -7.892 13.948 1.00 31.88 284 LYS A O 1
ATOM 2004 N N . LEU A 1 285 ? -10.796 -6.134 13.066 1.00 32.08 285 LEU A N 1
ATOM 2005 C CA . LEU A 1 285 ? -11.553 -5.150 13.812 1.00 32.60 285 LEU A CA 1
ATOM 2006 C C . LEU A 1 285 ? -13.027 -5.211 13.406 1.00 28.44 285 LEU A C 1
ATOM 2007 O O . LEU A 1 285 ? -13.893 -4.787 14.168 1.00 27.78 285 LEU A O 1
#

Sequence (278 aa):
ISVEELLKLAKAAYYSGTTVEEAYKLALKLGISVEELLKLAEAAYYSGTTVEEAYKLALKLGISVEELLKLAKAAYYSGTTVEEAYKLALKLGISVEELLKLAKAAYYSGTTVEEAYKLALKLGISVEELLKLAEAAYYSGTTVEEAYKLALKLGISVEELLKLAKAAYYSGTTVEEAYKLALKLGISVEELLKLAKAAYYSGTTVEEAYKLALKLGISVEELLKLAEAAYYSGTTVEEAYKLALKLGISVEELLKLAKAAYYSGTTVEEAYKLALKL

B-factor: mean 34.74, std 7.81, range [15.52, 75.69]